Protein AF-A0A816M7Z8-F1 (afdb_monomer_lite)

Radius of gyration: 34.99 Å; chains: 1; bounding box: 93×62×95 Å

Secondary structure (DSSP, 8-state):
---S-HHHHHHHHHHHHHHHHHHHHHHHHHHHHHHHHHHHHHTT-TTS-SS-TTTGGG-HHHHHHHHHHHHHHHHS-HHHHHHHHHHHHHHHHHHHHHHHT-S---HHHHHHHHHHHHHHHHHHHHHHHHH-THHHHHHHHHHHHHHHHHHHHHHHHHHHHHHHH--SS----PPPPTTSTTSSSS----THHHHHHHHHHHHHSSS--------PPP-

Foldseek 3Di:
DDDPDVPVVVVVVVVVVVVVVVVVVVVVVVVVVVLVVVCVVCVVPLCDDSDPPVCCVVDPSVVVVVVVVVVCCVVVVPVVVVVVVVVVVVVVVVVVCCVVPPDDPPVVVVVVVVVVVVVVVVVVVVVVCVVPVVVVVVVVVVVVVVVVVVVVVVVVVCCVVVVVVPPDDDDDDDDDDPVVVVPPPPDDPDPVVVVVVVVVVVVVVVPPPDDDDDDDDDD

Sequence (219 aa):
MALKNLRSFFVFSYFNFFFDCFLGIISCGLRVTQATIAAIVFLPRLDYCIFGRTLEKLDSGFISYVSFIHMECLHTHPVLVYYCSLVNDKVDRRNEYSRSNKREIRHTEMYAYTRRQRAMFRWYLAYTLIRNTHLVQLRKYQVLNLQLSAAESFNEFLERTVFNRFQSSTLTRFPFTKSQATLQRGGIVDSNTIIRNQKAACTSSLLGNEEHDERKPSF

Structure (mmCIF, N/CA/C/O backbone):
data_AF-A0A816M7Z8-F1
#
_entry.id   AF-A0A816M7Z8-F1
#
loop_
_atom_site.group_PDB
_atom_site.id
_atom_site.type_symbol
_atom_site.label_atom_id
_atom_site.label_alt_id
_atom_site.label_comp_id
_atom_site.label_asym_id
_atom_site.label_entity_id
_atom_site.label_seq_id
_atom_site.pdbx_PDB_ins_code
_atom_site.Cartn_x
_atom_site.Cartn_y
_atom_site.Cartn_z
_atom_site.occupancy
_atom_site.B_iso_or_equiv
_atom_site.auth_seq_id
_atom_site.auth_comp_id
_atom_site.auth_asym_id
_atom_site.auth_atom_id
_atom_site.pdbx_PDB_model_num
ATOM 1 N N . MET A 1 1 ? -38.066 33.835 33.462 1.00 43.00 1 MET A N 1
ATOM 2 C CA . MET A 1 1 ? -38.798 33.957 34.743 1.00 43.00 1 MET A CA 1
ATOM 3 C C . MET A 1 1 ? -37.785 33.876 35.875 1.00 43.00 1 MET A C 1
ATOM 5 O O . MET A 1 1 ? -36.981 32.956 35.863 1.00 43.00 1 MET A O 1
ATOM 9 N N . ALA A 1 2 ? -37.757 34.852 36.785 1.00 61.19 2 ALA A N 1
ATOM 10 C CA . ALA A 1 2 ? -36.784 34.890 37.878 1.00 61.19 2 ALA A CA 1
ATOM 11 C C . ALA A 1 2 ? -37.146 33.870 38.973 1.00 61.19 2 ALA A C 1
ATOM 13 O O . ALA A 1 2 ? -38.298 33.802 39.408 1.00 61.19 2 ALA A O 1
ATOM 14 N N . LEU A 1 3 ? -36.168 33.066 39.397 1.00 67.81 3 LEU A N 1
ATOM 15 C CA . LEU A 1 3 ? -36.328 32.050 40.436 1.00 67.81 3 LEU A CA 1
ATOM 16 C C . LEU A 1 3 ? -36.590 32.718 41.794 1.00 67.81 3 LEU A C 1
ATOM 18 O O . LEU A 1 3 ? -35.739 33.436 42.310 1.00 67.81 3 LEU A O 1
ATOM 22 N N . LYS A 1 4 ? -37.765 32.477 42.384 1.00 78.38 4 LYS A N 1
ATOM 23 C CA . LYS A 1 4 ? -38.203 33.164 43.616 1.00 78.38 4 LYS A CA 1
ATOM 24 C C . LYS A 1 4 ? -37.628 32.555 44.904 1.00 78.38 4 LYS A C 1
ATOM 26 O O . LYS A 1 4 ? -37.704 33.190 45.944 1.00 78.38 4 LYS A O 1
ATOM 31 N N . ASN A 1 5 ? -37.033 31.358 44.833 1.00 80.25 5 ASN A N 1
ATOM 32 C CA . ASN A 1 5 ? -36.456 30.646 45.978 1.00 80.25 5 ASN A CA 1
ATOM 33 C C . ASN A 1 5 ? -35.085 30.039 45.626 1.00 80.25 5 ASN A C 1
ATOM 35 O O . ASN A 1 5 ? -35.006 28.927 45.104 1.00 80.25 5 ASN A O 1
ATOM 39 N N . LEU A 1 6 ? -33.995 30.749 45.954 1.00 83.38 6 LEU A N 1
ATOM 40 C CA . LEU A 1 6 ? -32.614 30.274 45.748 1.00 83.38 6 LEU A CA 1
ATOM 41 C C . LEU A 1 6 ? -32.320 28.974 46.513 1.00 83.38 6 LEU A C 1
ATOM 43 O O . LEU A 1 6 ? -31.619 28.099 46.015 1.00 83.38 6 LEU A O 1
ATOM 47 N N . ARG A 1 7 ? -32.878 28.820 47.720 1.00 85.44 7 ARG A N 1
ATOM 48 C CA . ARG A 1 7 ? -32.605 27.666 48.589 1.00 85.44 7 ARG A CA 1
ATOM 49 C C . ARG A 1 7 ? -33.059 26.342 47.967 1.00 85.44 7 ARG A C 1
ATOM 51 O O . ARG A 1 7 ? -32.309 25.373 47.988 1.00 85.44 7 ARG A O 1
ATOM 58 N N . SER A 1 8 ? -34.251 26.308 47.371 1.00 83.56 8 SER A N 1
ATOM 59 C CA . SER A 1 8 ? -34.765 25.118 46.678 1.00 83.56 8 SER A CA 1
ATOM 60 C C . SER A 1 8 ? -33.951 24.784 45.429 1.00 83.56 8 SER A C 1
ATOM 62 O O . SER A 1 8 ? -33.758 23.614 45.118 1.00 83.56 8 SER A O 1
ATOM 64 N N . PHE A 1 9 ? -33.422 25.800 44.746 1.00 87.81 9 PHE A N 1
ATOM 65 C CA . PHE A 1 9 ? -32.571 25.615 43.574 1.00 87.81 9 PHE A CA 1
ATOM 66 C C . PHE A 1 9 ? -31.209 25.013 43.908 1.00 87.81 9 PHE A C 1
ATOM 68 O O . PHE A 1 9 ? -30.754 24.129 43.186 1.00 87.81 9 PHE A O 1
ATOM 75 N N . PHE A 1 10 ? -30.583 25.423 45.014 1.00 89.12 10 PHE A N 1
ATOM 76 C CA . PHE A 1 10 ? -29.332 24.807 45.465 1.00 89.12 10 PHE A CA 1
ATOM 77 C C . PHE A 1 10 ? -29.524 23.336 45.840 1.00 89.12 10 PHE A C 1
ATOM 79 O O . PHE A 1 10 ? -28.718 22.501 45.440 1.00 89.12 10 PHE A O 1
ATOM 86 N N . VAL A 1 11 ? -30.618 23.001 46.536 1.00 89.06 11 VAL A N 1
ATOM 87 C CA . VAL A 1 11 ? -30.953 21.603 46.857 1.00 89.06 11 VAL A CA 1
ATOM 88 C C . VAL A 1 11 ? -31.199 20.797 45.578 1.00 89.06 11 VAL A C 1
ATOM 90 O O . VAL A 1 11 ? -30.630 19.722 45.421 1.00 89.06 11 VAL A O 1
ATOM 93 N N . PHE A 1 12 ? -31.978 21.329 44.631 1.00 90.31 12 PHE A N 1
ATOM 94 C CA . PHE A 1 12 ? -32.222 20.678 43.340 1.00 90.31 12 PHE A CA 1
ATOM 95 C C . PHE A 1 12 ? -30.932 20.472 42.533 1.00 90.31 12 PHE A C 1
ATOM 97 O O . PHE A 1 12 ? -30.696 19.382 42.027 1.00 90.31 12 PHE A O 1
ATOM 104 N N . SER A 1 13 ? -30.066 21.485 42.464 1.00 89.81 13 SER A N 1
ATOM 105 C CA . SER A 1 13 ? -28.783 21.406 41.752 1.00 89.81 13 SER A CA 1
ATOM 106 C C . SER A 1 13 ? -27.847 20.367 42.367 1.00 89.81 13 SER A C 1
ATOM 108 O O . SER A 1 13 ? -27.174 19.647 41.638 1.00 89.81 13 SER A O 1
ATOM 110 N N . TYR A 1 14 ? -27.835 20.247 43.699 1.00 91.94 14 TYR A N 1
ATOM 111 C CA . TYR A 1 14 ? -27.054 19.223 44.392 1.00 91.94 14 TYR A CA 1
ATOM 112 C C . TYR A 1 14 ? -27.545 17.804 44.068 1.00 91.94 14 TYR A C 1
ATOM 114 O O . TYR A 1 14 ? -26.735 16.924 43.780 1.00 91.94 14 TYR A O 1
ATOM 122 N N . PHE A 1 15 ? -28.865 17.583 44.043 1.00 92.25 15 PHE A N 1
ATOM 123 C CA . PHE A 1 15 ? -29.427 16.305 43.595 1.00 92.25 15 PHE A CA 1
ATOM 124 C C . PHE A 1 15 ? -29.105 16.024 42.126 1.00 92.25 15 PHE A C 1
ATOM 126 O O . PHE A 1 15 ? -28.708 14.909 41.798 1.00 92.25 15 PHE A O 1
ATOM 133 N N . ASN A 1 16 ? -29.235 17.025 41.254 1.00 90.19 16 ASN A N 1
ATOM 134 C CA . ASN A 1 16 ? -28.973 16.861 39.828 1.00 90.19 16 ASN A CA 1
ATOM 135 C C . ASN A 1 16 ? -27.503 16.508 39.560 1.00 90.19 16 ASN A C 1
ATOM 137 O O . ASN A 1 16 ? -27.238 15.587 38.804 1.00 90.19 16 ASN A O 1
ATOM 141 N N . PHE A 1 17 ? -26.562 17.130 40.280 1.00 93.00 17 PHE A N 1
ATOM 142 C CA . PHE A 1 17 ? -25.142 16.771 40.222 1.00 93.00 17 PHE A CA 1
ATOM 143 C C . PHE A 1 17 ? -24.899 15.291 40.552 1.00 93.00 17 PHE A C 1
ATOM 145 O O . PHE A 1 17 ? -24.139 14.613 39.863 1.00 93.00 17 PHE A O 1
ATOM 152 N N . PHE A 1 18 ? -25.571 14.765 41.581 1.00 93.44 18 PHE A N 1
ATOM 153 C CA . PHE A 1 18 ? -25.473 13.349 41.928 1.00 93.44 18 PHE A CA 1
ATOM 154 C C . PHE A 1 18 ? -26.006 12.467 40.792 1.00 93.44 18 PHE A C 1
ATOM 156 O O . PHE A 1 18 ? -25.313 11.543 40.372 1.00 93.44 18 PHE A O 1
ATOM 163 N N . PHE A 1 19 ? -27.184 12.779 40.237 1.00 94.12 19 PHE A N 1
ATOM 164 C CA . PHE A 1 19 ? -27.744 12.059 39.087 1.00 94.12 19 PHE A CA 1
ATOM 165 C C . PHE A 1 19 ? -26.849 12.127 37.846 1.00 94.12 19 PHE A C 1
ATOM 167 O O . PHE A 1 19 ? -26.650 11.102 37.195 1.00 94.12 19 PHE A O 1
ATOM 174 N N . ASP A 1 20 ? -26.255 13.281 37.557 1.00 94.38 20 ASP A N 1
ATOM 175 C CA . ASP A 1 20 ? -25.316 13.467 36.451 1.00 94.38 20 ASP A CA 1
ATOM 176 C C . ASP A 1 20 ? -24.078 12.572 36.614 1.00 94.38 20 ASP A C 1
ATOM 178 O O . ASP A 1 20 ? -23.604 11.987 35.637 1.00 94.38 20 ASP A O 1
ATOM 182 N N . CYS A 1 21 ? -23.589 12.369 37.845 1.00 95.69 21 CYS A N 1
ATOM 183 C CA . CYS A 1 21 ? -22.527 11.398 38.111 1.00 95.69 21 CYS A CA 1
ATOM 184 C C . CYS A 1 21 ? -22.957 9.954 37.794 1.00 95.69 21 CYS A C 1
ATOM 186 O O . CYS A 1 21 ? -22.200 9.232 37.141 1.00 95.69 21 CYS A O 1
ATOM 188 N N . PHE A 1 22 ? -24.162 9.520 38.192 1.00 95.94 22 PHE A N 1
ATOM 189 C CA . PHE A 1 22 ? -24.657 8.173 37.845 1.00 95.94 22 PHE A CA 1
ATOM 190 C C . PHE A 1 22 ? -24.857 8.002 36.343 1.00 95.94 22 PHE A C 1
ATOM 192 O O . PHE A 1 22 ? -24.431 6.995 35.778 1.00 95.94 22 PHE A O 1
ATOM 199 N N . LEU A 1 23 ? -25.469 8.988 35.685 1.00 95.31 23 LEU A N 1
ATOM 200 C CA . LEU A 1 23 ? -25.658 8.986 34.237 1.00 95.31 23 LEU A CA 1
ATOM 201 C C . LEU A 1 23 ? -24.313 8.960 33.505 1.00 95.31 23 LEU A C 1
ATOM 203 O O . LEU A 1 23 ? -24.177 8.246 32.512 1.00 95.31 23 LEU A O 1
ATOM 207 N N . GLY A 1 24 ? -23.301 9.660 34.022 1.00 96.19 24 GLY A N 1
ATOM 208 C CA . GLY A 1 24 ? -21.932 9.609 33.518 1.00 96.19 24 GLY A CA 1
ATOM 209 C C . GLY A 1 24 ? -21.329 8.204 33.580 1.00 96.19 24 GLY A C 1
ATOM 210 O O . GLY A 1 24 ? -20.771 7.735 32.588 1.00 96.19 24 GLY A O 1
ATOM 211 N N . ILE A 1 25 ? -21.490 7.496 34.704 1.00 96.50 25 ILE A N 1
ATOM 212 C CA . ILE A 1 25 ? -21.005 6.114 34.866 1.00 96.50 25 ILE A CA 1
ATOM 213 C C . ILE A 1 25 ? -21.733 5.164 33.908 1.00 96.50 25 ILE A C 1
ATOM 215 O O . ILE A 1 25 ? -21.085 4.379 33.214 1.00 96.50 25 ILE A O 1
ATOM 219 N N . ILE A 1 26 ? -23.063 5.262 33.821 1.00 96.50 26 ILE A N 1
ATOM 220 C CA . ILE A 1 26 ? -23.873 4.430 32.918 1.00 96.50 26 ILE A CA 1
ATOM 221 C C . ILE A 1 26 ? -23.484 4.688 31.455 1.00 96.50 26 ILE A C 1
ATOM 223 O O . ILE A 1 26 ? -23.258 3.745 30.700 1.00 96.50 26 ILE A O 1
ATOM 227 N N . SER A 1 27 ? -23.342 5.956 31.062 1.00 96.75 27 SER A N 1
ATOM 228 C CA . SER A 1 27 ? -22.927 6.361 29.714 1.00 96.75 27 SER A CA 1
ATOM 229 C C . SER A 1 27 ? -21.524 5.858 29.366 1.00 96.75 27 SER A C 1
ATOM 231 O O . SER A 1 27 ? -21.303 5.324 28.278 1.00 96.75 27 SER A O 1
ATOM 233 N N . CYS A 1 28 ? -20.580 5.944 30.309 1.00 96.50 28 CYS A N 1
ATOM 234 C CA . CYS A 1 28 ? -19.241 5.383 30.147 1.00 96.50 28 CYS A CA 1
ATOM 235 C C . CYS A 1 28 ? -19.293 3.863 29.927 1.00 96.50 28 CYS A C 1
ATOM 237 O O . CYS A 1 28 ? -18.665 3.356 28.997 1.00 96.50 28 CYS A O 1
ATOM 239 N N . GLY A 1 29 ? -20.101 3.149 30.718 1.00 96.75 29 GLY A N 1
ATOM 240 C CA . GLY A 1 29 ? -20.321 1.712 30.558 1.00 96.75 29 GLY A CA 1
ATOM 241 C C . GLY A 1 29 ? -20.860 1.357 29.173 1.00 96.75 29 GLY A C 1
ATOM 242 O O . GLY A 1 29 ? -20.247 0.560 28.465 1.00 96.75 29 GLY A O 1
ATOM 243 N N . LEU A 1 30 ? -21.944 2.012 28.742 1.00 96.12 30 LEU A N 1
ATOM 244 C CA . LEU A 1 30 ? -22.528 1.807 27.411 1.00 96.12 30 LEU A CA 1
ATOM 245 C C . LEU A 1 30 ? -21.518 2.083 26.291 1.00 96.12 30 LEU A C 1
ATOM 247 O O . LEU A 1 30 ? -21.425 1.300 25.346 1.00 96.12 30 LEU A O 1
ATOM 251 N N . ARG A 1 31 ? -20.721 3.150 26.417 1.00 95.38 31 ARG A N 1
ATOM 252 C CA . ARG A 1 31 ? -19.679 3.502 25.445 1.00 95.38 31 ARG A CA 1
ATOM 253 C C . ARG A 1 31 ? -18.616 2.411 25.323 1.00 95.38 31 ARG A C 1
ATOM 255 O O . ARG A 1 31 ? -18.224 2.073 24.207 1.00 95.38 31 ARG A O 1
ATOM 262 N N . VAL A 1 32 ? -18.157 1.853 26.445 1.00 96.31 32 VAL A N 1
ATOM 263 C CA . VAL A 1 32 ? -17.186 0.748 26.449 1.00 96.31 32 VAL A CA 1
ATOM 264 C C . VAL A 1 32 ? -17.801 -0.500 25.822 1.00 96.31 32 VAL A C 1
ATOM 266 O O . VAL A 1 32 ? -17.193 -1.089 24.934 1.00 96.31 32 VAL A O 1
ATOM 269 N N . THR A 1 33 ? 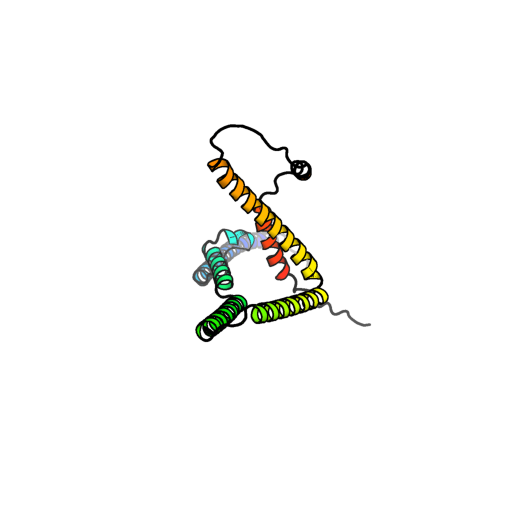-19.029 -0.864 26.202 1.00 96.56 33 THR A N 1
ATOM 270 C CA . THR A 1 33 ? -19.721 -2.032 25.639 1.00 96.56 33 THR A CA 1
ATOM 271 C C . THR A 1 33 ? -19.900 -1.917 24.124 1.00 96.56 33 THR A C 1
ATOM 273 O O . THR A 1 33 ? -19.598 -2.863 23.399 1.00 96.56 33 THR A O 1
ATOM 276 N N . GLN A 1 34 ? -20.324 -0.754 23.621 1.00 93.88 34 GLN A N 1
ATOM 277 C CA . GLN A 1 34 ? -20.454 -0.504 22.182 1.00 93.88 34 GLN A CA 1
ATOM 278 C C . GLN A 1 34 ? -19.107 -0.612 21.455 1.00 93.88 34 GLN A C 1
ATOM 280 O O . GLN A 1 34 ? -19.037 -1.236 20.396 1.00 93.88 34 GLN A O 1
ATOM 285 N N . ALA A 1 35 ? -18.033 -0.058 22.028 1.00 91.56 35 ALA A N 1
ATOM 286 C CA . ALA A 1 35 ? -16.693 -0.151 21.455 1.00 91.56 35 ALA A CA 1
ATOM 287 C C . ALA A 1 35 ? -16.182 -1.600 21.405 1.00 91.56 35 ALA A C 1
ATOM 289 O O . ALA A 1 35 ? -15.608 -2.006 20.399 1.00 91.56 35 ALA A O 1
ATOM 290 N N . THR A 1 36 ? -16.426 -2.402 22.445 1.00 92.19 36 THR A N 1
ATOM 291 C CA . THR A 1 36 ? -16.046 -3.821 22.470 1.00 92.19 36 THR A CA 1
ATOM 292 C C . THR A 1 36 ? -16.819 -4.638 21.437 1.00 92.19 36 THR A C 1
ATOM 294 O O . THR A 1 36 ? -16.213 -5.429 20.719 1.00 92.19 36 THR A O 1
ATOM 297 N N . ILE A 1 37 ? -18.135 -4.433 21.317 1.00 93.44 37 ILE A N 1
ATOM 298 C CA . ILE A 1 37 ? -18.949 -5.125 20.305 1.00 93.44 37 ILE A CA 1
ATOM 299 C C . ILE A 1 37 ? -18.460 -4.764 18.898 1.00 93.44 37 ILE A C 1
ATOM 301 O O . ILE A 1 37 ? -18.245 -5.658 18.081 1.00 93.44 37 ILE A O 1
ATOM 305 N N . ALA A 1 38 ? -18.225 -3.476 18.629 1.00 88.88 38 ALA A N 1
ATOM 306 C CA . ALA A 1 38 ? -17.667 -3.033 17.356 1.00 88.88 38 ALA A CA 1
ATOM 307 C C . ALA A 1 38 ? -16.296 -3.678 17.098 1.00 88.88 38 ALA A C 1
ATOM 309 O O . ALA A 1 38 ? -16.082 -4.243 16.029 1.00 88.88 38 ALA A O 1
ATOM 310 N N . ALA A 1 39 ? -15.401 -3.676 18.090 1.00 87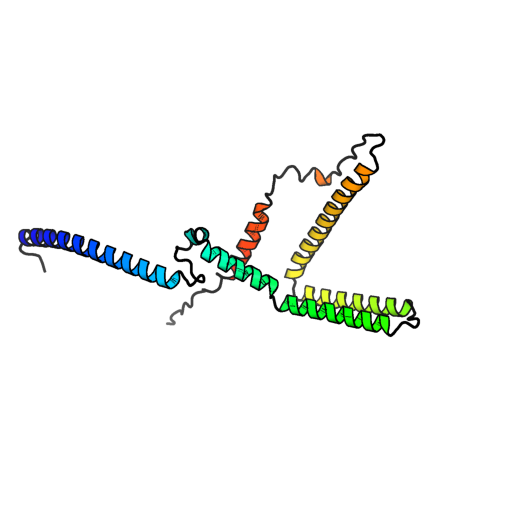.62 39 ALA A N 1
ATOM 311 C CA . ALA A 1 39 ? -14.089 -4.298 17.968 1.00 87.62 39 ALA A CA 1
ATOM 312 C C . ALA A 1 39 ? -14.194 -5.782 17.597 1.00 87.62 39 ALA A C 1
ATOM 314 O O . ALA A 1 39 ? -13.507 -6.195 16.678 1.00 87.62 39 ALA A O 1
ATOM 315 N N . ILE A 1 40 ? -15.082 -6.561 18.229 1.00 89.19 40 ILE A N 1
ATOM 316 C CA . ILE A 1 40 ? -15.278 -7.992 17.923 1.00 89.19 40 ILE A CA 1
ATOM 317 C C . ILE A 1 40 ? -15.803 -8.204 16.495 1.00 89.19 40 ILE A C 1
ATOM 319 O O . ILE A 1 40 ? -15.331 -9.101 15.800 1.00 89.19 40 ILE A O 1
ATOM 323 N N . VAL A 1 41 ? -16.756 -7.384 16.042 1.00 89.62 41 VAL A N 1
ATOM 324 C CA . VAL A 1 41 ? -17.336 -7.490 14.690 1.00 89.62 41 VAL A CA 1
ATOM 325 C C . VAL A 1 41 ? -16.322 -7.119 13.604 1.00 89.62 41 VAL A C 1
ATOM 327 O O . VAL A 1 41 ? -16.305 -7.747 12.545 1.00 89.62 41 VAL A O 1
ATOM 330 N N . PHE A 1 42 ? -15.466 -6.124 13.856 1.00 85.38 42 PHE A N 1
ATOM 331 C CA . PHE A 1 42 ? -14.454 -5.669 12.898 1.00 85.38 42 PHE A CA 1
ATOM 332 C C . PHE A 1 42 ? -13.129 -6.432 12.987 1.00 85.38 42 PHE A C 1
ATOM 334 O O . PHE A 1 42 ? -12.394 -6.443 12.010 1.00 85.38 42 PHE A O 1
ATOM 341 N N . LEU A 1 43 ? -12.846 -7.131 14.088 1.00 82.69 43 LEU A N 1
ATOM 342 C CA . LEU A 1 43 ? -11.633 -7.939 14.262 1.00 82.69 43 LEU A CA 1
ATOM 343 C C . LEU A 1 43 ? -11.346 -8.921 13.109 1.00 82.69 43 LEU A C 1
ATOM 345 O O . LEU A 1 43 ? -10.200 -8.978 12.667 1.00 82.69 43 LEU A O 1
ATOM 349 N N . PRO A 1 44 ? -12.330 -9.686 12.584 1.00 83.31 44 PRO A N 1
ATOM 350 C CA . PRO A 1 44 ? -12.086 -10.566 11.440 1.00 83.31 44 PRO A CA 1
ATOM 351 C C . PRO A 1 44 ? -11.895 -9.808 10.118 1.00 83.31 44 PRO A C 1
ATOM 353 O O . PRO A 1 44 ? -11.414 -10.390 9.146 1.00 83.31 44 PRO A O 1
ATOM 356 N N . ARG A 1 45 ? -12.275 -8.527 10.048 1.00 83.19 45 ARG A N 1
ATOM 357 C CA . ARG A 1 45 ? -12.208 -7.714 8.835 1.00 83.19 45 ARG A CA 1
ATOM 358 C C . ARG A 1 45 ? -10.992 -6.788 8.884 1.00 83.19 45 ARG A C 1
ATOM 360 O O . ARG A 1 45 ? -11.063 -5.666 9.369 1.00 83.19 45 ARG A O 1
ATOM 367 N N . LEU A 1 46 ? -9.893 -7.250 8.293 1.00 81.44 46 LEU A N 1
ATOM 368 C CA . LEU A 1 46 ? -8.601 -6.545 8.236 1.00 81.44 46 LEU A CA 1
ATOM 369 C C . LEU A 1 46 ? -8.602 -5.268 7.369 1.00 81.44 46 LEU A C 1
ATOM 371 O O . LEU A 1 46 ? -7.600 -4.556 7.335 1.00 81.44 46 LEU A O 1
ATOM 375 N N . ASP A 1 47 ? -9.714 -4.971 6.686 1.00 79.38 47 ASP A N 1
ATOM 376 C CA . ASP A 1 47 ? -9.871 -3.779 5.841 1.00 79.38 47 ASP A CA 1
ATOM 377 C C . ASP A 1 47 ? -9.830 -2.464 6.652 1.00 79.38 47 ASP A C 1
ATOM 379 O O . ASP A 1 47 ? -9.539 -1.406 6.093 1.00 79.38 47 ASP A O 1
ATOM 383 N N . TYR A 1 48 ? -10.121 -2.511 7.960 1.00 79.75 48 TYR A N 1
ATOM 384 C CA . TYR A 1 48 ? -10.216 -1.329 8.820 1.00 79.75 48 TYR A CA 1
ATOM 385 C C . TYR A 1 48 ? -9.309 -1.446 10.043 1.00 79.75 48 TYR A C 1
ATOM 387 O O . TYR A 1 48 ? -9.368 -2.429 10.778 1.00 79.75 48 TYR A O 1
ATOM 395 N N . CYS A 1 49 ? -8.524 -0.400 10.312 1.00 81.31 49 CYS A N 1
ATOM 396 C CA . CYS A 1 49 ? -7.816 -0.293 11.580 1.00 81.31 49 CYS A CA 1
ATOM 397 C C . CYS A 1 49 ? -8.789 0.154 12.679 1.00 81.31 49 CYS A C 1
ATOM 399 O O . CYS A 1 49 ? -9.465 1.175 12.551 1.00 81.31 49 CYS A O 1
ATOM 401 N N . ILE A 1 50 ? -8.851 -0.608 13.773 1.00 77.81 50 ILE A N 1
ATOM 402 C CA . ILE A 1 50 ? -9.672 -0.279 14.953 1.00 77.81 50 ILE A CA 1
ATOM 403 C C . ILE A 1 50 ? -9.110 0.958 15.676 1.00 77.81 50 ILE A C 1
ATOM 405 O O . ILE A 1 50 ? -9.837 1.690 16.351 1.00 77.81 50 ILE A O 1
ATOM 409 N N . PHE A 1 51 ? -7.809 1.209 15.526 1.00 78.19 51 PHE A N 1
ATOM 410 C CA . PHE A 1 51 ? -7.142 2.365 16.101 1.00 78.19 51 PHE A CA 1
ATOM 411 C C . PHE A 1 51 ? -7.231 3.581 15.170 1.00 78.19 51 PHE A C 1
ATOM 413 O O . PHE A 1 51 ? -7.271 3.461 13.949 1.00 78.19 51 PHE A O 1
ATOM 420 N N . GLY A 1 52 ? -7.242 4.785 15.751 1.00 80.62 52 GLY A N 1
ATOM 421 C CA . GLY A 1 52 ? -7.233 6.025 14.972 1.00 80.62 52 GLY A CA 1
ATOM 422 C C . GLY A 1 52 ? -5.979 6.169 14.096 1.00 80.62 52 GLY A C 1
ATOM 423 O O . GLY A 1 52 ? -4.962 5.520 14.336 1.00 80.62 52 GLY A O 1
ATOM 424 N N . ARG A 1 53 ? -6.024 7.095 13.128 1.00 80.62 53 ARG A N 1
ATOM 425 C CA . ARG A 1 53 ? -5.013 7.270 12.062 1.00 80.62 53 ARG A CA 1
ATOM 426 C C . ARG A 1 53 ? -3.554 7.323 12.533 1.00 80.62 53 ARG A C 1
ATOM 428 O O . ARG A 1 53 ? -2.646 6.850 11.859 1.00 80.62 53 ARG A O 1
ATOM 435 N N . THR A 1 54 ? -3.308 7.885 13.713 1.00 84.31 54 THR A N 1
ATOM 436 C CA . THR A 1 54 ? -1.961 8.005 14.294 1.00 84.31 54 THR A CA 1
ATOM 437 C C . THR A 1 54 ? -1.397 6.666 14.785 1.00 84.31 54 THR A C 1
ATOM 439 O O . THR A 1 54 ? -0.180 6.495 14.850 1.00 84.31 54 THR A O 1
ATOM 442 N N . LEU A 1 55 ? -2.267 5.714 15.125 1.00 83.06 55 LEU A N 1
ATOM 443 C CA . LEU A 1 55 ? -1.930 4.424 15.728 1.00 83.06 55 LEU A CA 1
ATOM 444 C C . LEU A 1 55 ? -2.107 3.242 14.764 1.00 83.06 55 LEU A C 1
ATOM 446 O O . LEU A 1 55 ? -1.873 2.108 15.165 1.00 83.06 55 LEU A O 1
ATOM 450 N N . GLU A 1 56 ? -2.413 3.492 13.487 1.00 86.25 56 GLU A N 1
ATOM 451 C CA . GLU A 1 56 ? -2.512 2.455 12.442 1.00 86.25 56 GLU A CA 1
ATOM 452 C C . GLU A 1 56 ? -1.267 1.560 12.369 1.00 86.25 56 GLU A C 1
ATOM 454 O O . GLU A 1 56 ? -1.346 0.381 12.044 1.00 86.25 56 GLU A O 1
ATOM 459 N N . LYS A 1 57 ? -0.096 2.106 12.713 1.00 83.88 57 LYS A N 1
ATOM 460 C CA . 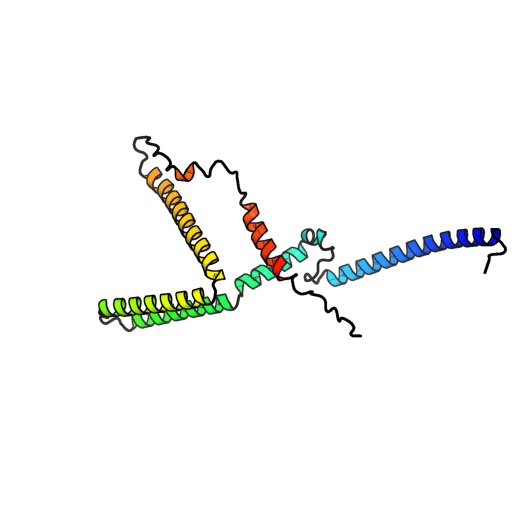LYS A 1 57 ? 1.175 1.370 12.704 1.00 83.88 57 LYS A CA 1
ATOM 461 C C . LYS A 1 57 ? 1.325 0.356 13.840 1.00 83.88 57 LYS A C 1
ATOM 463 O O . LYS A 1 57 ? 2.253 -0.444 13.798 1.00 83.88 57 LYS A O 1
ATOM 468 N N . LEU A 1 58 ? 0.495 0.436 14.875 1.00 84.69 58 LEU A N 1
ATOM 469 C CA . LEU A 1 58 ? 0.511 -0.528 15.976 1.00 84.69 58 LEU A CA 1
ATOM 470 C C . LEU A 1 58 ? -0.323 -1.769 15.651 1.00 84.69 58 LEU A C 1
ATOM 472 O O . LEU A 1 58 ? -0.146 -2.809 16.280 1.00 84.69 58 LEU A O 1
ATOM 476 N N . ASP A 1 59 ? -1.202 -1.672 14.656 1.00 88.44 59 ASP A N 1
ATOM 477 C CA . ASP A 1 59 ? -2.031 -2.776 14.206 1.00 88.44 59 ASP A CA 1
ATOM 478 C C . ASP A 1 59 ? -1.292 -3.624 13.165 1.00 88.44 59 ASP A C 1
ATOM 480 O O . ASP A 1 59 ? -1.242 -3.314 11.972 1.00 88.44 59 ASP A O 1
ATOM 484 N N . SER A 1 60 ? -0.707 -4.729 13.629 1.00 87.25 60 SER A N 1
ATOM 485 C CA . SER A 1 60 ? -0.019 -5.679 12.752 1.00 87.25 60 SER A CA 1
ATOM 486 C C . SER A 1 60 ? -0.954 -6.310 11.716 1.00 87.25 60 SER A C 1
ATOM 488 O O . SER A 1 60 ? -0.489 -6.664 10.631 1.00 87.25 60 SER A O 1
ATOM 490 N N . GLY A 1 61 ? -2.243 -6.470 12.034 1.00 87.19 61 GLY A N 1
ATOM 491 C CA . GLY A 1 61 ? -3.223 -7.048 11.119 1.00 87.19 61 GLY A CA 1
ATOM 492 C C . GLY A 1 61 ? -3.436 -6.126 9.925 1.00 87.19 61 GLY A C 1
ATOM 493 O O . GLY A 1 61 ? -3.188 -6.516 8.782 1.00 87.19 61 GLY A O 1
ATOM 494 N N . PHE A 1 62 ? -3.771 -4.868 10.200 1.00 88.88 62 PHE A N 1
ATOM 495 C CA . PHE A 1 62 ? -3.947 -3.847 9.170 1.00 88.88 62 PHE A CA 1
ATOM 496 C C . PHE A 1 62 ? -2.685 -3.645 8.310 1.00 88.88 62 PHE A C 1
ATOM 498 O O . PHE A 1 62 ? -2.765 -3.605 7.082 1.00 88.88 62 PHE A O 1
ATOM 505 N N . ILE A 1 63 ? -1.493 -3.598 8.922 1.00 89.75 63 ILE A N 1
ATOM 506 C CA . ILE A 1 63 ? -0.230 -3.471 8.172 1.00 89.75 63 ILE A CA 1
ATOM 507 C C . ILE A 1 63 ? -0.016 -4.659 7.228 1.00 89.75 63 ILE A C 1
ATOM 509 O O . ILE A 1 63 ? 0.415 -4.465 6.086 1.00 89.75 63 ILE A O 1
ATOM 513 N N . SER A 1 64 ? -0.295 -5.881 7.689 1.00 91.31 64 SER A N 1
ATOM 514 C CA . SER A 1 64 ? -0.136 -7.079 6.861 1.00 91.31 64 SER A CA 1
ATOM 515 C C . SER A 1 64 ? -1.071 -7.053 5.652 1.00 91.31 64 SER A C 1
ATOM 517 O O . SER A 1 64 ? -0.630 -7.328 4.538 1.00 91.31 64 SER A O 1
ATOM 519 N N . TYR A 1 65 ? -2.313 -6.606 5.844 1.00 91.69 65 TYR A N 1
ATOM 520 C CA . TYR A 1 65 ? -3.288 -6.438 4.774 1.00 91.69 65 TYR A CA 1
ATOM 521 C C . TYR A 1 65 ? -2.850 -5.386 3.749 1.00 91.69 65 TYR A C 1
ATOM 523 O O . TYR A 1 65 ? -2.808 -5.667 2.553 1.00 91.69 65 TYR A O 1
ATOM 531 N N . VAL A 1 66 ? -2.434 -4.196 4.194 1.00 91.31 66 VAL A N 1
ATOM 532 C CA . VAL A 1 66 ? -1.938 -3.142 3.291 1.00 91.31 66 VAL A CA 1
ATOM 533 C C . VAL A 1 66 ? -0.722 -3.626 2.496 1.00 91.31 66 VAL A C 1
ATOM 535 O O . VAL A 1 66 ? -0.614 -3.377 1.295 1.00 91.31 66 VAL A O 1
ATOM 538 N N . SER A 1 67 ? 0.183 -4.355 3.151 1.00 92.69 67 SER A N 1
ATOM 539 C CA . SER A 1 67 ? 1.360 -4.938 2.500 1.00 92.69 67 SER A CA 1
ATOM 540 C C . SER A 1 67 ? 0.967 -5.986 1.458 1.00 92.69 67 SER A C 1
ATOM 542 O O . SER A 1 67 ? 1.519 -5.982 0.359 1.00 92.69 67 SER A O 1
ATOM 544 N N . PHE A 1 68 ? -0.018 -6.830 1.772 1.00 93.38 68 PHE A N 1
ATOM 545 C CA . PHE A 1 68 ? -0.584 -7.804 0.844 1.00 93.38 68 PHE A CA 1
ATOM 546 C C . PHE A 1 68 ? -1.191 -7.123 -0.388 1.00 93.38 68 PHE A C 1
ATOM 548 O O . PHE A 1 68 ? -0.825 -7.474 -1.504 1.00 93.38 68 PHE A O 1
ATOM 555 N N . ILE A 1 69 ? -2.018 -6.087 -0.217 1.00 93.44 69 ILE A N 1
ATOM 556 C CA . ILE A 1 69 ? -2.607 -5.344 -1.344 1.00 93.44 69 ILE A CA 1
ATOM 557 C C . ILE A 1 69 ? -1.530 -4.696 -2.218 1.00 93.44 69 ILE A C 1
ATOM 559 O O . ILE A 1 69 ? -1.622 -4.742 -3.444 1.00 93.44 69 ILE A O 1
ATOM 563 N N . HIS A 1 70 ? -0.483 -4.120 -1.622 1.00 93.62 70 HIS A N 1
ATOM 564 C CA . HIS A 1 70 ? 0.634 -3.575 -2.395 1.00 93.62 70 HIS A CA 1
ATOM 565 C C . HIS A 1 70 ? 1.380 -4.661 -3.173 1.00 93.62 70 HIS A C 1
ATOM 567 O O . HIS A 1 70 ? 1.708 -4.452 -4.340 1.00 93.62 70 HIS A O 1
ATOM 573 N N . MET A 1 71 ? 1.633 -5.811 -2.551 1.00 93.94 71 MET A N 1
ATOM 574 C CA . MET A 1 71 ? 2.286 -6.943 -3.201 1.00 93.94 71 MET A CA 1
ATOM 575 C C . MET A 1 71 ? 1.439 -7.485 -4.360 1.00 93.94 71 MET A C 1
ATOM 577 O O . MET A 1 71 ? 1.959 -7.646 -5.462 1.00 93.94 71 MET A O 1
ATOM 581 N N . GLU A 1 72 ? 0.136 -7.672 -4.152 1.00 93.69 72 GLU A N 1
ATOM 582 C CA . GLU A 1 72 ? -0.812 -8.091 -5.187 1.00 93.69 72 GLU A CA 1
ATOM 583 C C . GLU A 1 72 ? -0.857 -7.093 -6.344 1.00 93.69 72 GLU A C 1
ATOM 585 O O . GLU A 1 72 ? -0.709 -7.492 -7.498 1.00 93.69 72 GLU A O 1
ATOM 590 N N . CYS A 1 73 ? -0.962 -5.790 -6.061 1.00 92.44 73 CYS A N 1
ATOM 591 C CA . CYS A 1 73 ? -0.942 -4.746 -7.089 1.00 92.44 73 CYS A CA 1
ATOM 592 C C . CYS A 1 73 ? 0.343 -4.771 -7.926 1.00 92.44 73 CYS A C 1
ATOM 594 O O . CYS A 1 73 ? 0.300 -4.518 -9.130 1.00 92.44 73 CYS A O 1
ATOM 596 N N . LEU A 1 74 ? 1.491 -5.054 -7.303 1.00 89.88 74 LEU A N 1
ATOM 597 C CA . LEU A 1 74 ? 2.775 -5.136 -7.998 1.00 89.88 74 LEU A CA 1
ATOM 598 C C . LEU A 1 74 ? 2.887 -6.406 -8.850 1.00 89.88 74 LEU A C 1
ATOM 600 O O . LEU A 1 74 ? 3.377 -6.340 -9.977 1.00 89.88 74 LEU A O 1
ATOM 604 N N . HIS A 1 75 ? 2.422 -7.548 -8.339 1.00 89.31 75 HIS A N 1
ATOM 605 C CA . HIS A 1 75 ? 2.505 -8.832 -9.036 1.00 89.31 75 HIS A CA 1
ATOM 606 C C . HIS A 1 75 ? 1.475 -8.985 -10.158 1.00 89.31 75 HIS A C 1
ATOM 608 O O . HIS A 1 75 ? 1.784 -9.560 -11.201 1.00 89.31 75 HIS A O 1
ATOM 614 N N . THR A 1 76 ? 0.266 -8.458 -9.972 1.00 91.06 76 THR A N 1
ATOM 615 C CA . THR A 1 76 ? -0.867 -8.649 -10.891 1.00 91.06 76 THR A CA 1
ATOM 616 C C . THR A 1 76 ? -1.175 -7.409 -11.726 1.00 91.06 76 THR A C 1
ATOM 618 O O . THR A 1 76 ? -2.256 -7.290 -12.303 1.00 91.06 76 THR A O 1
ATOM 621 N N . HIS A 1 77 ? -0.219 -6.481 -11.855 1.00 93.81 77 HIS A N 1
ATOM 622 C CA . HIS A 1 77 ? -0.437 -5.259 -12.622 1.00 93.81 77 HIS A CA 1
ATOM 623 C C . HIS A 1 77 ? -0.747 -5.587 -14.101 1.00 93.81 77 HIS A C 1
ATOM 625 O O . HIS A 1 77 ? 0.142 -6.056 -14.825 1.00 93.81 77 HIS A O 1
ATOM 631 N N . PRO A 1 78 ? -1.958 -5.292 -14.614 1.00 92.50 78 PRO A N 1
ATOM 632 C CA . PRO A 1 78 ? -2.414 -5.794 -15.914 1.00 92.50 78 PRO A CA 1
ATOM 633 C C . PRO A 1 78 ? -1.548 -5.293 -17.075 1.00 92.50 78 PRO A C 1
ATOM 635 O O . PRO A 1 78 ? -1.275 -6.030 -18.021 1.00 92.50 78 PRO A O 1
ATOM 638 N N . VAL A 1 79 ? -1.033 -4.062 -16.976 1.00 93.94 79 VAL A N 1
ATOM 639 C CA . VAL A 1 79 ? -0.108 -3.495 -17.974 1.00 93.94 79 VAL A CA 1
ATOM 640 C C . VAL A 1 79 ? 1.212 -4.266 -18.022 1.00 93.94 79 VAL A C 1
ATOM 642 O O . VAL A 1 79 ? 1.761 -4.458 -19.104 1.00 93.94 79 VAL A O 1
ATOM 645 N N . LEU A 1 80 ? 1.723 -4.722 -16.873 1.00 90.94 80 LEU A N 1
ATOM 646 C CA . LEU A 1 80 ? 2.994 -5.440 -16.800 1.00 90.94 80 LEU A CA 1
ATOM 647 C C . LEU A 1 80 ? 2.834 -6.866 -17.327 1.00 90.94 80 LEU A C 1
ATOM 649 O O . LEU A 1 80 ? 3.646 -7.310 -18.136 1.00 90.94 80 LEU A O 1
ATOM 653 N N . VAL A 1 81 ? 1.747 -7.541 -16.946 1.00 92.12 81 VAL A N 1
ATOM 654 C CA . VAL A 1 81 ? 1.392 -8.868 -17.470 1.00 92.12 81 VAL A CA 1
ATOM 655 C C . VAL A 1 81 ? 1.238 -8.817 -18.991 1.00 92.12 81 VAL A C 1
ATOM 657 O O . VAL A 1 81 ? 1.855 -9.612 -19.704 1.00 92.12 81 VAL A O 1
ATOM 660 N N . TYR A 1 82 ? 0.493 -7.835 -19.508 1.00 94.50 82 TYR A N 1
ATOM 661 C CA . TYR A 1 82 ? 0.316 -7.671 -20.948 1.00 94.50 82 TYR A CA 1
ATOM 662 C C . TYR A 1 82 ? 1.634 -7.334 -21.653 1.00 94.50 82 TYR A C 1
ATOM 664 O O . TYR A 1 82 ? 1.951 -7.933 -22.679 1.00 94.50 82 TYR A O 1
ATOM 672 N N . TYR A 1 83 ? 2.447 -6.439 -21.091 1.00 93.94 83 TYR A N 1
ATOM 673 C CA . TYR A 1 83 ? 3.765 -6.123 -21.636 1.00 93.94 83 TYR A CA 1
ATOM 674 C C . TYR A 1 83 ? 4.669 -7.361 -21.720 1.00 93.94 83 TYR A C 1
ATOM 676 O O . TYR A 1 83 ? 5.251 -7.611 -22.774 1.00 93.94 83 TYR A O 1
ATOM 684 N N . CYS A 1 84 ? 4.748 -8.172 -20.661 1.00 92.44 84 CYS A N 1
ATOM 685 C CA . CYS A 1 84 ? 5.507 -9.424 -20.671 1.00 92.44 84 CYS A CA 1
ATOM 686 C C . CYS A 1 84 ? 4.980 -10.397 -21.731 1.00 92.44 84 CYS A C 1
ATOM 688 O O . CYS A 1 84 ? 5.774 -10.969 -22.475 1.00 92.44 84 CYS A O 1
ATOM 690 N N . SER A 1 85 ? 3.656 -10.535 -21.864 1.00 93.62 85 SER A N 1
ATOM 691 C CA . SER A 1 85 ? 3.058 -11.371 -22.912 1.00 93.62 85 SER A CA 1
ATOM 692 C C . SER A 1 85 ? 3.412 -10.877 -24.320 1.00 93.62 85 SER A C 1
ATOM 694 O O . SER A 1 85 ? 3.788 -11.675 -25.175 1.00 93.62 85 SER A O 1
ATOM 696 N N . LEU A 1 86 ? 3.398 -9.557 -24.541 1.00 94.69 86 LEU A N 1
ATOM 697 C CA . LEU A 1 86 ? 3.768 -8.937 -25.810 1.00 94.69 86 LEU A CA 1
ATOM 698 C C . LEU A 1 86 ? 5.249 -9.167 -26.126 1.00 94.69 86 LEU A C 1
ATOM 700 O O . LEU A 1 86 ? 5.592 -9.462 -27.266 1.00 94.69 86 LEU A O 1
ATOM 704 N N . VAL A 1 87 ? 6.136 -9.030 -25.138 1.00 93.81 87 VAL A N 1
ATOM 705 C CA . VAL A 1 87 ? 7.572 -9.281 -25.317 1.00 93.81 87 VAL A CA 1
ATOM 706 C C . VAL A 1 87 ? 7.830 -10.754 -25.629 1.00 93.81 87 VAL A C 1
ATOM 708 O O . VAL A 1 87 ? 8.560 -11.032 -26.580 1.00 93.81 87 VAL A O 1
ATOM 711 N N . ASN A 1 88 ? 7.207 -11.679 -24.894 1.00 93.81 88 ASN A N 1
ATOM 712 C CA . ASN A 1 88 ? 7.338 -13.117 -25.138 1.00 93.81 88 ASN A CA 1
ATOM 713 C C . ASN A 1 88 ? 6.860 -13.485 -26.543 1.00 93.81 88 ASN A C 1
ATOM 715 O O . ASN A 1 88 ? 7.616 -14.086 -27.295 1.00 93.81 88 ASN A O 1
ATOM 719 N N . ASP A 1 89 ? 5.690 -13.007 -26.962 1.00 94.31 89 ASP A N 1
ATOM 720 C CA . ASP A 1 89 ? 5.180 -13.239 -28.313 1.00 94.31 89 ASP A CA 1
ATOM 721 C C . ASP A 1 89 ? 6.114 -12.668 -29.405 1.00 94.31 89 ASP A C 1
ATOM 723 O O . ASP A 1 89 ? 6.335 -13.291 -30.445 1.00 94.31 89 ASP A O 1
ATOM 727 N N . LYS A 1 90 ? 6.742 -11.503 -29.184 1.00 88.38 90 LYS A N 1
ATOM 728 C CA . LYS A 1 90 ? 7.757 -10.975 -30.118 1.00 88.38 90 LYS A CA 1
ATOM 729 C C . LYS A 1 90 ? 9.012 -11.849 -30.172 1.00 88.38 90 LYS A C 1
ATOM 731 O O . LYS A 1 90 ? 9.598 -11.985 -31.249 1.00 88.38 90 LYS A O 1
ATOM 736 N N . VAL A 1 91 ? 9.447 -12.397 -29.038 1.00 89.81 91 VAL A N 1
ATOM 737 C CA . VAL A 1 91 ? 10.602 -13.302 -28.951 1.00 89.81 91 VAL A CA 1
ATOM 738 C C . VAL A 1 91 ? 10.286 -14.639 -29.614 1.00 89.81 91 VAL A C 1
ATOM 740 O O . VAL A 1 91 ? 11.087 -15.104 -30.421 1.00 89.81 91 VAL A O 1
ATOM 743 N N . ASP A 1 92 ? 9.109 -15.205 -29.367 1.00 89.94 92 ASP A N 1
ATOM 744 C CA . ASP A 1 92 ? 8.667 -16.471 -29.949 1.00 89.94 92 ASP A CA 1
ATOM 745 C C . ASP A 1 92 ? 8.536 -16.367 -31.465 1.00 89.94 92 ASP A C 1
ATOM 747 O O . ASP A 1 92 ? 9.138 -17.164 -32.184 1.00 89.94 92 ASP A O 1
ATOM 751 N N . ARG A 1 93 ? 7.896 -15.303 -31.973 1.00 85.75 93 ARG A N 1
ATOM 752 C CA . ARG A 1 93 ? 7.833 -15.029 -33.419 1.00 85.75 93 ARG A CA 1
ATOM 753 C C . ARG A 1 93 ? 9.216 -14.854 -34.043 1.00 85.75 93 ARG A C 1
ATOM 755 O O . ARG A 1 93 ? 9.461 -15.309 -35.160 1.00 85.75 93 ARG A O 1
ATOM 762 N N . ARG A 1 94 ? 10.152 -14.217 -33.331 1.00 82.69 94 ARG A N 1
ATOM 763 C CA . ARG A 1 94 ? 11.546 -14.099 -33.785 1.00 82.69 94 ARG A CA 1
ATOM 764 C C . ARG A 1 94 ? 12.241 -15.462 -33.820 1.00 82.69 94 ARG A C 1
ATOM 766 O O . ARG A 1 94 ? 12.943 -15.745 -34.788 1.00 82.69 94 ARG A O 1
ATOM 773 N N . ASN A 1 95 ? 12.049 -16.290 -32.797 1.00 83.62 95 ASN A N 1
ATOM 774 C CA . ASN A 1 95 ? 12.639 -17.623 -32.694 1.00 83.62 95 ASN A CA 1
ATOM 775 C C . ASN A 1 95 ? 12.086 -18.570 -33.766 1.00 83.62 95 ASN A C 1
ATOM 777 O O . ASN A 1 95 ? 12.853 -19.305 -34.385 1.00 83.62 95 ASN A O 1
ATOM 781 N N . GLU A 1 96 ? 10.782 -18.523 -34.030 1.00 82.75 96 GLU A N 1
ATOM 782 C CA . GLU A 1 96 ? 10.118 -19.283 -35.091 1.00 82.75 96 GLU A CA 1
ATOM 783 C C . GLU A 1 96 ? 10.616 -18.864 -36.480 1.00 82.75 96 GLU A C 1
ATOM 785 O O . GLU A 1 96 ? 10.991 -19.713 -37.293 1.00 82.75 96 GLU A O 1
ATOM 790 N N . TYR A 1 97 ? 10.743 -17.556 -36.726 1.00 75.25 97 TYR A N 1
ATOM 791 C CA . TYR A 1 97 ? 11.347 -17.035 -37.952 1.00 75.25 97 TYR A CA 1
ATOM 792 C C . TYR A 1 97 ? 12.807 -17.489 -38.113 1.00 75.25 97 TYR A C 1
ATOM 794 O O . TYR A 1 97 ? 13.207 -17.936 -39.184 1.00 75.25 97 TYR A O 1
ATOM 802 N N . SER A 1 98 ? 13.612 -17.447 -37.045 1.00 73.38 98 SER A N 1
ATOM 803 C CA . SER A 1 98 ? 14.997 -17.943 -37.070 1.00 73.38 98 SER A CA 1
ATOM 804 C C . SER A 1 98 ? 15.098 -19.460 -37.282 1.00 73.38 98 SER A C 1
ATOM 806 O O . SER A 1 98 ? 16.066 -19.920 -37.885 1.00 73.38 98 SER A O 1
ATOM 808 N N . ARG A 1 99 ? 14.116 -20.245 -36.818 1.00 73.31 99 ARG A N 1
ATOM 809 C CA . ARG A 1 99 ? 14.063 -21.703 -37.020 1.00 73.31 99 ARG A CA 1
ATOM 810 C C . ARG A 1 99 ? 13.625 -22.086 -38.433 1.00 73.31 99 ARG A C 1
ATOM 812 O O . ARG A 1 99 ? 14.223 -22.994 -39.007 1.00 73.31 99 ARG A O 1
ATOM 819 N N . SER A 1 100 ? 12.625 -21.406 -38.999 1.00 71.12 100 SER A N 1
ATOM 820 C CA . SER A 1 100 ? 12.165 -21.671 -40.372 1.00 71.12 100 SER A CA 1
ATOM 821 C C . SER A 1 100 ? 13.162 -21.165 -41.416 1.00 71.12 100 SER A C 1
ATOM 823 O O . SER A 1 100 ? 13.423 -21.841 -42.412 1.00 71.12 100 SER A O 1
ATOM 825 N N . ASN A 1 101 ? 13.810 -20.027 -41.157 1.00 63.28 101 ASN A N 1
ATOM 826 C CA . ASN A 1 101 ? 14.698 -19.378 -42.109 1.00 63.28 101 ASN A CA 1
ATOM 827 C C . ASN A 1 101 ? 16.177 -19.768 -41.927 1.00 63.28 101 ASN A C 1
ATOM 829 O O . ASN A 1 101 ? 17.079 -18.931 -41.986 1.00 63.28 101 ASN A O 1
ATOM 833 N N . LYS A 1 102 ? 16.442 -21.073 -41.780 1.00 55.62 102 LYS A N 1
ATOM 834 C CA . LYS A 1 102 ? 17.798 -21.659 -41.775 1.00 55.62 102 LYS A CA 1
ATOM 835 C C . LYS A 1 102 ? 18.521 -21.551 -43.134 1.00 55.62 102 LYS A C 1
ATOM 837 O O . LYS A 1 102 ? 19.637 -22.040 -43.276 1.00 55.62 102 LYS A O 1
ATOM 842 N N . ARG A 1 103 ? 17.895 -20.921 -44.136 1.00 56.47 103 ARG A N 1
ATOM 843 C CA . ARG A 1 103 ? 18.471 -20.627 -45.453 1.00 56.47 103 ARG A CA 1
ATOM 844 C C . ARG A 1 103 ? 18.840 -19.145 -45.524 1.00 56.47 103 ARG A C 1
ATOM 846 O O . ARG A 1 103 ? 17.972 -18.297 -45.678 1.00 56.47 103 ARG A O 1
ATOM 853 N N . GLU A 1 104 ? 20.126 -18.875 -45.328 1.00 59.81 104 GLU A N 1
ATOM 854 C CA . GLU A 1 104 ? 20.884 -17.726 -45.842 1.00 59.81 104 GLU A CA 1
ATOM 855 C C . GLU A 1 104 ? 20.108 -16.400 -46.027 1.00 59.81 104 GLU A C 1
ATOM 857 O O . GLU A 1 104 ? 19.990 -15.873 -47.132 1.00 59.81 104 GLU A O 1
ATOM 862 N N . ILE A 1 105 ? 19.602 -15.805 -44.937 1.00 59.22 105 ILE A N 1
ATOM 863 C CA . ILE A 1 105 ? 19.242 -14.378 -44.972 1.00 59.22 105 ILE A CA 1
ATOM 864 C C . ILE A 1 105 ? 20.548 -13.607 -45.088 1.00 59.22 105 ILE A C 1
ATOM 866 O O . ILE A 1 105 ? 21.354 -13.600 -44.153 1.00 59.22 105 ILE A O 1
ATOM 870 N N . ARG A 1 106 ? 20.764 -12.947 -46.228 1.00 59.97 106 ARG A N 1
ATOM 871 C CA . ARG A 1 106 ? 21.902 -12.048 -46.429 1.00 59.97 106 ARG A CA 1
ATOM 872 C C . ARG A 1 106 ? 21.919 -11.032 -45.287 1.00 59.97 106 ARG A C 1
ATOM 874 O O . ARG A 1 106 ? 21.003 -10.222 -45.160 1.00 59.97 106 ARG A O 1
ATOM 881 N N . HIS A 1 107 ? 22.969 -11.069 -44.464 1.00 63.06 107 HIS A N 1
ATOM 882 C CA . HIS A 1 107 ? 23.177 -10.207 -43.290 1.00 63.06 107 HIS A CA 1
ATOM 883 C C . HIS A 1 107 ? 22.805 -8.731 -43.562 1.00 63.06 107 HIS A C 1
ATOM 885 O O . HIS A 1 107 ? 22.242 -8.052 -42.705 1.00 63.06 107 HIS A O 1
ATOM 891 N N . THR A 1 108 ? 23.049 -8.253 -44.785 1.00 65.25 108 THR A N 1
ATOM 892 C CA . THR A 1 108 ? 22.714 -6.913 -45.288 1.00 65.25 108 THR A CA 1
ATOM 893 C C . THR A 1 108 ? 21.230 -6.536 -45.159 1.00 65.25 108 THR A C 1
ATOM 895 O O . THR A 1 108 ? 20.924 -5.418 -44.741 1.00 65.25 108 THR A O 1
ATOM 898 N N . GLU A 1 109 ? 20.294 -7.442 -45.452 1.00 69.62 109 GLU A N 1
ATOM 899 C CA . GLU A 1 109 ? 18.848 -7.165 -45.386 1.00 69.62 109 GLU A CA 1
ATOM 900 C C . GLU A 1 109 ? 18.360 -7.059 -43.934 1.00 69.62 109 GLU A C 1
ATOM 902 O O . GLU A 1 109 ? 17.576 -6.173 -43.585 1.00 69.62 109 GLU A O 1
ATOM 907 N N . MET A 1 110 ? 18.924 -7.887 -43.050 1.00 68.56 110 MET A N 1
ATOM 908 C CA . MET A 1 110 ? 18.688 -7.837 -41.605 1.00 68.56 110 MET A CA 1
ATOM 909 C C . MET A 1 110 ? 19.194 -6.515 -40.993 1.00 68.56 110 MET A C 1
ATOM 911 O O . MET A 1 110 ? 18.511 -5.890 -40.171 1.00 68.56 110 MET A O 1
ATOM 915 N N . TYR A 1 111 ? 20.370 -6.031 -41.414 1.00 72.75 111 TYR A N 1
ATOM 916 C CA . TYR A 1 111 ? 20.892 -4.727 -40.981 1.00 72.75 111 TYR A CA 1
ATOM 917 C C . TYR A 1 111 ? 20.027 -3.557 -41.473 1.00 72.75 111 TYR A C 1
ATOM 919 O O . TYR A 1 111 ? 19.753 -2.628 -40.709 1.00 72.75 111 TYR A O 1
ATOM 927 N N . ALA A 1 112 ? 19.546 -3.601 -42.718 1.00 76.75 112 ALA A N 1
ATOM 928 C CA . ALA A 1 112 ? 18.659 -2.571 -43.257 1.00 76.75 112 ALA A CA 1
ATOM 929 C C . ALA A 1 112 ? 17.309 -2.530 -42.515 1.00 76.75 112 ALA A C 1
ATOM 931 O O . ALA A 1 112 ? 16.846 -1.455 -42.117 1.00 76.75 112 ALA A O 1
ATOM 932 N N . TYR A 1 113 ? 16.717 -3.698 -42.242 1.00 75.19 113 TYR A N 1
ATOM 933 C CA . TYR A 1 113 ? 15.472 -3.825 -41.483 1.00 75.19 113 TYR A CA 1
ATOM 934 C C . TYR A 1 113 ? 15.607 -3.285 -40.051 1.00 75.19 113 TYR A C 1
ATOM 936 O O . TYR A 1 113 ? 14.802 -2.463 -39.605 1.00 75.19 113 TYR A O 1
ATOM 944 N N . THR A 1 114 ? 16.669 -3.668 -39.336 1.00 79.94 114 THR A N 1
ATOM 945 C CA . THR A 1 114 ? 16.916 -3.185 -37.965 1.00 79.94 114 THR A CA 1
ATOM 946 C C . THR A 1 114 ? 17.197 -1.681 -37.913 1.00 79.94 114 THR A C 1
ATOM 948 O O . THR A 1 114 ? 16.733 -1.004 -36.991 1.00 79.94 114 THR A O 1
ATOM 951 N N . ARG A 1 115 ? 17.889 -1.117 -38.914 1.00 84.62 115 ARG A N 1
ATOM 952 C CA . ARG A 1 115 ? 18.101 0.335 -39.034 1.00 84.62 115 ARG A CA 1
ATOM 953 C C . ARG A 1 115 ? 16.784 1.085 -39.235 1.00 84.62 115 ARG A C 1
ATOM 955 O O . ARG A 1 115 ? 16.566 2.095 -38.563 1.00 84.62 115 ARG A O 1
ATOM 962 N N . ARG A 1 116 ? 15.897 0.583 -40.103 1.00 88.25 116 ARG A N 1
ATOM 963 C CA . ARG A 1 116 ? 14.559 1.158 -40.325 1.00 88.25 116 ARG A CA 1
ATOM 964 C C . ARG A 1 116 ? 13.729 1.151 -39.044 1.00 88.25 116 ARG A C 1
ATOM 966 O O . ARG A 1 116 ? 13.199 2.192 -38.668 1.00 88.25 116 ARG A O 1
ATOM 973 N N . GLN A 1 117 ? 13.679 0.020 -38.341 1.00 84.62 117 GLN A N 1
ATOM 974 C CA . GLN A 1 117 ? 12.968 -0.097 -37.063 1.00 84.62 117 GLN A CA 1
ATOM 975 C C . GLN A 1 117 ? 13.495 0.916 -36.036 1.00 84.62 117 GLN A C 1
ATOM 977 O O . GLN A 1 117 ? 12.722 1.671 -35.453 1.00 84.62 117 GLN A O 1
ATOM 982 N N . ARG A 1 118 ? 14.823 1.030 -35.877 1.00 89.25 118 ARG A N 1
ATOM 983 C CA . ARG A 1 118 ? 15.444 2.028 -34.983 1.00 89.25 118 ARG A CA 1
ATOM 984 C C . ARG A 1 118 ? 15.074 3.464 -35.353 1.00 89.25 118 ARG A C 1
ATOM 986 O O . ARG A 1 118 ? 14.834 4.270 -34.457 1.00 89.25 118 ARG A O 1
ATOM 993 N N . ALA A 1 119 ? 15.036 3.794 -36.644 1.00 92.62 119 ALA A N 1
ATOM 994 C CA . ALA A 1 119 ? 14.624 5.117 -37.103 1.00 92.62 119 ALA A CA 1
ATOM 995 C C . ALA A 1 119 ? 13.153 5.397 -36.756 1.00 92.62 119 ALA A C 1
ATOM 997 O O . ALA A 1 119 ? 12.855 6.461 -36.221 1.00 92.62 119 ALA A O 1
ATOM 998 N N . MET A 1 120 ? 12.254 4.430 -36.967 1.00 92.62 120 MET A N 1
ATOM 999 C CA . MET A 1 120 ? 10.842 4.562 -36.594 1.00 92.62 120 MET A CA 1
ATOM 1000 C C . MET A 1 120 ? 10.665 4.729 -35.082 1.00 92.62 120 MET A C 1
ATOM 1002 O O . MET A 1 120 ? 9.990 5.659 -34.655 1.00 92.62 120 MET A O 1
ATOM 1006 N N . PHE A 1 121 ? 11.332 3.916 -34.256 1.00 92.62 121 PHE A N 1
ATOM 1007 C CA . PHE A 1 121 ? 11.286 4.072 -32.797 1.00 92.62 121 PHE A CA 1
ATOM 1008 C C . PHE A 1 121 ? 11.800 5.437 -32.333 1.00 92.62 121 PHE A C 1
ATOM 1010 O O . PHE A 1 121 ? 11.222 6.026 -31.423 1.00 92.62 121 PHE A O 1
ATOM 1017 N N . ARG A 1 122 ? 12.851 5.974 -32.966 1.00 93.25 122 ARG A N 1
ATOM 1018 C CA . ARG A 1 122 ? 13.344 7.332 -32.681 1.00 93.25 122 ARG A CA 1
ATOM 1019 C C . ARG A 1 122 ? 12.305 8.400 -33.013 1.00 93.25 122 ARG A C 1
ATOM 1021 O O . ARG A 1 122 ? 12.141 9.325 -32.225 1.00 93.25 122 ARG A O 1
ATOM 1028 N N . TRP A 1 123 ? 11.594 8.254 -34.128 1.00 95.69 123 TRP A N 1
ATOM 1029 C CA . TRP A 1 123 ? 10.506 9.158 -34.503 1.00 95.69 123 TRP A CA 1
ATOM 1030 C C . TRP A 1 123 ? 9.315 9.066 -33.552 1.00 95.69 123 TRP A C 1
ATOM 1032 O O . TRP A 1 123 ? 8.851 10.100 -33.081 1.00 95.69 123 TRP A O 1
ATOM 1042 N N . TYR A 1 124 ? 8.871 7.858 -33.195 1.00 96.00 124 TYR A N 1
ATOM 1043 C CA . TYR A 1 124 ? 7.811 7.676 -32.199 1.00 96.00 124 TYR A CA 1
ATOM 1044 C C . TYR A 1 124 ? 8.202 8.263 -30.844 1.00 96.00 124 TYR A C 1
ATOM 1046 O O . TYR A 1 124 ? 7.407 8.958 -30.220 1.00 96.00 124 TYR A O 1
ATOM 1054 N N . LEU A 1 125 ? 9.446 8.055 -30.411 1.00 93.50 125 LEU A N 1
ATOM 1055 C CA . LEU A 1 125 ? 9.957 8.641 -29.179 1.00 93.50 125 LEU A CA 1
ATOM 1056 C C . LEU A 1 125 ? 9.964 10.173 -29.238 1.00 93.50 125 LEU A C 1
ATOM 1058 O O . LEU A 1 125 ? 9.517 10.813 -28.292 1.00 93.50 125 LEU A O 1
ATOM 1062 N N . ALA A 1 126 ? 10.448 10.762 -30.335 1.00 93.81 126 ALA A N 1
ATOM 1063 C CA . ALA A 1 126 ? 10.433 12.211 -30.525 1.00 93.81 126 ALA A CA 1
ATOM 1064 C C . ALA A 1 126 ? 8.999 12.758 -30.494 1.00 93.81 126 ALA A C 1
ATOM 1066 O O . ALA A 1 126 ? 8.728 13.711 -29.771 1.00 93.81 126 ALA A O 1
ATOM 1067 N N . TYR A 1 127 ? 8.071 12.106 -31.195 1.00 95.81 127 TYR A N 1
ATOM 1068 C CA . TYR A 1 127 ? 6.654 12.458 -31.200 1.00 95.81 127 TYR A CA 1
ATOM 1069 C C . TYR A 1 127 ? 6.041 12.431 -29.790 1.00 95.81 127 TYR A C 1
ATOM 1071 O O . TYR A 1 127 ? 5.412 13.405 -29.369 1.00 95.81 127 TYR A O 1
ATOM 1079 N N . THR A 1 128 ? 6.278 11.362 -29.023 1.00 95.50 128 THR A N 1
ATOM 1080 C CA . THR A 1 128 ? 5.797 11.242 -27.639 1.00 95.50 128 THR A CA 1
ATOM 1081 C C . THR A 1 128 ? 6.389 12.323 -26.735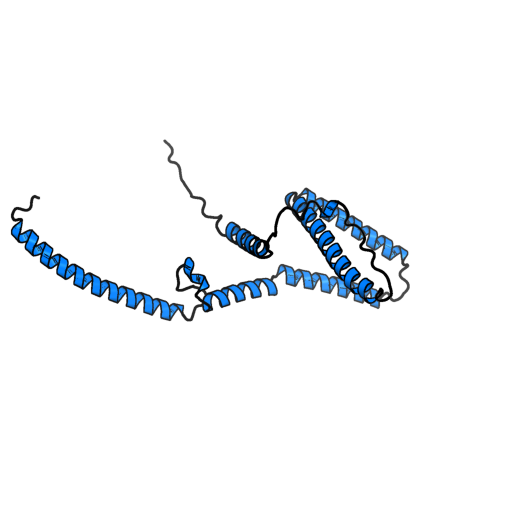 1.00 95.50 128 THR A C 1
ATOM 1083 O O . THR A 1 128 ? 5.660 12.888 -25.924 1.00 95.50 128 THR A O 1
ATOM 1086 N N . LEU A 1 129 ? 7.680 12.641 -26.877 1.00 93.69 129 LEU A N 1
ATOM 1087 C CA . LEU A 1 129 ? 8.358 13.663 -26.069 1.00 93.69 129 LEU A CA 1
ATOM 1088 C C . LEU A 1 129 ? 7.911 15.089 -26.408 1.00 93.69 129 LEU A C 1
ATOM 1090 O O . LEU A 1 129 ? 7.822 15.919 -25.509 1.00 93.69 129 LEU A O 1
ATOM 1094 N N . ILE A 1 130 ? 7.609 15.372 -27.678 1.00 94.19 130 ILE A N 1
ATOM 1095 C CA . ILE A 1 130 ? 7.076 16.673 -28.106 1.00 94.19 130 ILE A CA 1
ATOM 1096 C C . ILE A 1 130 ? 5.674 16.886 -27.527 1.00 94.19 130 ILE A C 1
ATOM 1098 O O . ILE A 1 130 ? 5.378 17.971 -27.036 1.00 94.19 130 ILE A O 1
ATOM 1102 N N . ARG A 1 131 ? 4.823 15.849 -27.533 1.00 93.12 131 ARG A N 1
ATOM 1103 C CA . ARG A 1 131 ? 3.479 15.926 -26.933 1.00 93.12 131 ARG A CA 1
ATOM 1104 C C . ARG A 1 131 ? 3.482 15.914 -25.403 1.00 93.12 131 ARG A C 1
ATOM 1106 O O . ARG A 1 131 ? 2.556 16.446 -24.808 1.00 93.12 131 ARG A O 1
ATOM 1113 N N . ASN A 1 132 ? 4.493 15.316 -24.774 1.00 95.06 132 ASN A N 1
ATOM 1114 C CA . ASN A 1 132 ? 4.587 15.168 -23.320 1.00 95.06 132 ASN A CA 1
ATOM 1115 C C . ASN A 1 132 ? 5.909 15.758 -22.811 1.00 95.06 132 ASN A C 1
ATOM 1117 O O . ASN A 1 132 ? 6.863 15.036 -22.503 1.00 95.06 132 ASN A O 1
ATOM 1121 N N . THR A 1 133 ? 5.960 17.084 -22.703 1.00 92.00 133 THR A N 1
ATOM 1122 C CA . THR A 1 133 ? 7.176 17.834 -22.346 1.00 92.00 133 THR A CA 1
ATOM 1123 C C . THR A 1 133 ? 7.720 17.480 -20.957 1.00 92.00 133 THR A C 1
ATOM 1125 O O . THR A 1 133 ? 8.936 17.447 -20.764 1.00 92.00 133 THR A O 1
ATOM 1128 N N . HIS A 1 134 ? 6.854 17.116 -20.005 1.00 90.69 134 HIS A N 1
ATOM 1129 C CA . HIS A 1 134 ? 7.247 16.725 -18.644 1.00 90.69 134 HIS A CA 1
ATOM 1130 C C . HIS A 1 134 ? 8.115 15.448 -18.610 1.00 90.69 134 HIS A C 1
ATOM 1132 O O . HIS A 1 134 ? 9.018 15.306 -17.783 1.00 90.69 134 HIS A O 1
ATOM 1138 N N . LEU A 1 135 ? 7.921 14.533 -19.569 1.00 90.94 135 LEU A N 1
ATOM 1139 C CA . LEU A 1 135 ? 8.711 13.299 -19.674 1.00 90.94 135 LEU A CA 1
ATOM 1140 C C . LEU A 1 135 ? 10.159 13.563 -20.112 1.00 90.94 135 LEU A C 1
ATOM 1142 O O . LEU A 1 135 ? 11.036 12.731 -19.875 1.00 90.94 135 LEU A O 1
ATOM 1146 N N . VAL A 1 136 ? 10.441 14.719 -20.724 1.00 90.31 136 VAL A N 1
ATOM 1147 C CA . VAL A 1 136 ? 11.794 15.086 -21.166 1.00 90.31 136 VAL A CA 1
ATOM 1148 C C . VAL A 1 136 ? 12.729 15.243 -19.968 1.00 90.31 136 VAL A C 1
ATOM 1150 O O . VAL A 1 136 ? 13.861 14.759 -20.008 1.00 90.31 136 VAL A O 1
ATOM 1153 N N . GLN A 1 137 ? 12.264 15.894 -18.900 1.00 87.31 137 GLN A N 1
ATOM 1154 C CA . GLN A 1 137 ? 13.055 16.113 -17.688 1.00 87.31 137 GLN A CA 1
ATOM 1155 C C . GLN A 1 137 ? 13.298 14.796 -16.942 1.00 87.31 137 GLN A C 1
ATOM 1157 O O . GLN A 1 137 ? 14.445 14.468 -16.635 1.00 87.31 137 GLN A O 1
ATOM 1162 N N . LEU A 1 138 ? 12.244 13.995 -16.756 1.00 88.69 138 LEU A N 1
ATOM 1163 C CA . LEU A 1 138 ? 12.331 12.680 -16.112 1.00 88.69 138 LEU A CA 1
ATOM 1164 C C . LEU A 1 138 ? 13.281 11.740 -16.858 1.00 88.69 138 LEU A C 1
ATOM 1166 O O . LEU A 1 138 ? 14.118 11.082 -16.243 1.00 88.69 138 LEU A O 1
ATOM 1170 N N . ARG A 1 139 ? 13.221 11.727 -18.194 1.00 88.88 139 ARG A N 1
ATOM 1171 C CA . ARG A 1 139 ? 14.115 10.909 -19.016 1.00 88.88 139 ARG A CA 1
ATOM 1172 C C . ARG A 1 139 ? 15.573 11.349 -18.897 1.00 88.88 139 ARG A C 1
ATOM 1174 O O . ARG A 1 139 ? 16.445 10.491 -18.808 1.00 88.88 139 ARG A O 1
ATOM 1181 N N . LYS A 1 140 ? 15.859 12.657 -18.900 1.00 88.50 140 LYS A N 1
ATOM 1182 C CA . LYS A 1 140 ? 17.230 13.169 -18.708 1.00 88.50 140 LYS A CA 1
ATOM 1183 C C . LYS A 1 140 ? 17.797 12.721 -17.360 1.00 88.50 140 LYS A C 1
ATOM 1185 O O . LYS A 1 140 ? 18.921 12.231 -17.318 1.00 88.50 140 LYS A O 1
ATOM 1190 N N . TYR A 1 141 ? 16.997 12.828 -16.299 1.00 88.00 141 TYR A N 1
ATOM 1191 C CA . TYR A 1 141 ? 17.371 12.383 -14.958 1.00 88.00 141 TYR A CA 1
ATOM 1192 C C . TYR A 1 141 ? 17.608 10.865 -14.892 1.00 88.00 141 TYR A C 1
ATOM 1194 O O . TYR A 1 141 ? 18.646 10.423 -14.410 1.00 88.00 141 TYR A O 1
ATOM 1202 N N . GLN A 1 142 ? 16.703 10.056 -15.451 1.00 88.38 142 GLN A N 1
ATOM 1203 C CA . GLN A 1 142 ? 16.862 8.599 -15.483 1.00 88.38 142 GLN A CA 1
ATOM 1204 C C . GLN A 1 142 ? 18.091 8.156 -16.280 1.00 88.38 142 GLN A C 1
ATOM 1206 O O . GLN A 1 142 ? 18.820 7.278 -15.834 1.00 88.38 142 GLN A O 1
ATOM 1211 N N . VAL A 1 143 ? 18.351 8.762 -17.442 1.00 87.56 143 VAL A N 1
ATOM 1212 C CA . VAL A 1 143 ? 19.543 8.440 -18.240 1.00 87.56 143 VAL A CA 1
ATOM 1213 C C . VAL A 1 143 ? 20.814 8.797 -17.472 1.00 87.56 143 VAL A C 1
ATOM 1215 O O . VAL A 1 143 ? 21.742 7.996 -17.466 1.00 87.56 143 VAL A O 1
ATOM 1218 N N . LEU A 1 144 ? 20.852 9.946 -16.792 1.00 88.62 144 LEU A N 1
ATOM 1219 C CA . LEU A 1 144 ? 21.983 10.326 -15.944 1.00 88.62 144 LEU A CA 1
ATOM 1220 C C . LEU A 1 144 ? 22.206 9.311 -14.812 1.00 88.62 144 LEU A C 1
ATOM 1222 O O . LEU A 1 144 ? 23.325 8.843 -14.631 1.00 88.62 144 LEU A O 1
ATOM 1226 N N . ASN A 1 145 ? 21.143 8.920 -14.106 1.00 86.69 145 ASN A N 1
ATOM 1227 C CA . ASN A 1 145 ? 21.226 7.929 -13.032 1.00 86.69 145 ASN A CA 1
ATOM 1228 C C . ASN A 1 145 ? 21.697 6.560 -13.529 1.00 86.69 145 ASN A C 1
ATOM 1230 O O . ASN A 1 145 ? 22.507 5.918 -12.870 1.00 86.69 145 ASN A O 1
ATOM 1234 N N . LEU A 1 146 ? 21.227 6.116 -14.696 1.00 85.06 146 LEU A N 1
ATOM 1235 C CA . LEU A 1 146 ? 21.683 4.860 -15.292 1.00 85.06 146 LEU A CA 1
ATOM 1236 C C . LEU A 1 146 ? 23.169 4.917 -15.666 1.00 85.06 146 LEU A C 1
ATOM 1238 O O . LEU A 1 146 ? 23.869 3.929 -15.482 1.00 85.06 146 LEU A O 1
ATOM 1242 N N . GLN A 1 147 ? 23.663 6.058 -16.155 1.00 83.44 147 GLN A N 1
ATOM 1243 C CA . GLN A 1 147 ? 25.087 6.244 -16.460 1.00 83.44 147 GLN A CA 1
ATOM 1244 C C . GLN A 1 147 ? 25.945 6.255 -15.190 1.00 83.44 147 GLN A C 1
ATOM 1246 O O . GLN A 1 147 ? 27.001 5.632 -15.167 1.00 83.44 147 GLN A O 1
ATOM 1251 N N . LEU A 1 148 ? 25.481 6.917 -14.125 1.00 81.56 148 LEU A N 1
ATOM 1252 C CA . LEU A 1 148 ? 26.164 6.931 -12.829 1.00 81.56 148 LEU A CA 1
ATOM 1253 C C . LEU A 1 148 ? 26.195 5.536 -12.196 1.00 81.56 148 LEU A C 1
ATOM 1255 O O . LEU A 1 148 ? 27.264 5.072 -11.822 1.00 81.56 148 LEU A O 1
ATOM 1259 N N . SER A 1 149 ? 25.068 4.822 -12.175 1.00 80.56 149 SER A N 1
ATOM 1260 C CA . SER A 1 149 ? 24.992 3.450 -11.656 1.00 80.56 149 SER A CA 1
ATOM 1261 C C . SER A 1 149 ? 25.826 2.464 -12.487 1.00 80.56 149 SER A C 1
ATOM 1263 O O . SER A 1 149 ? 26.515 1.602 -11.939 1.00 80.56 149 SER A O 1
ATOM 1265 N N . ALA A 1 150 ? 25.847 2.615 -13.817 1.00 78.44 150 ALA A N 1
ATOM 1266 C CA . ALA A 1 150 ? 26.733 1.837 -14.680 1.00 78.44 150 ALA A CA 1
ATOM 1267 C C . ALA A 1 150 ? 28.213 2.137 -14.389 1.00 78.44 150 ALA A C 1
ATOM 1269 O O . ALA A 1 150 ? 29.018 1.214 -14.321 1.00 78.44 150 ALA A O 1
ATOM 1270 N N . ALA A 1 151 ? 28.573 3.402 -14.162 1.00 77.38 151 ALA A N 1
ATOM 1271 C CA . ALA A 1 151 ? 29.931 3.781 -13.787 1.00 77.38 151 ALA A CA 1
ATOM 1272 C C . ALA A 1 151 ? 30.324 3.245 -12.400 1.00 77.38 151 ALA A C 1
ATOM 1274 O O . ALA A 1 151 ? 31.436 2.758 -12.236 1.00 77.38 151 ALA A O 1
ATOM 1275 N N . GLU A 1 152 ? 29.421 3.273 -11.419 1.00 79.38 152 GLU A N 1
ATOM 1276 C CA . GLU A 1 152 ? 29.640 2.707 -10.081 1.00 79.38 152 GLU A CA 1
ATOM 1277 C C . GLU A 1 152 ? 29.832 1.189 -10.128 1.00 79.38 152 GLU A C 1
ATOM 1279 O O . GLU A 1 152 ? 30.820 0.686 -9.599 1.00 79.38 152 GLU A O 1
ATOM 1284 N N . SER A 1 153 ? 28.959 0.462 -10.832 1.00 76.75 153 SER A N 1
ATOM 1285 C CA . SER A 1 153 ? 29.097 -0.992 -11.012 1.00 76.75 153 SER A CA 1
ATOM 1286 C C . SER A 1 153 ? 30.362 -1.376 -11.788 1.00 76.75 153 SER A C 1
ATOM 1288 O O . SER A 1 153 ? 31.009 -2.377 -11.482 1.00 76.75 153 SER A O 1
ATOM 1290 N N . PHE A 1 154 ? 30.767 -0.558 -12.763 1.00 76.00 154 PHE A N 1
ATOM 1291 C CA . PHE A 1 154 ? 32.023 -0.739 -13.483 1.00 76.00 154 PHE A CA 1
ATOM 1292 C C . PHE A 1 154 ? 33.240 -0.460 -12.593 1.00 76.00 154 PHE A C 1
ATOM 1294 O O . PHE A 1 154 ? 34.218 -1.200 -12.657 1.00 76.00 154 PHE A O 1
ATOM 1301 N N . ASN A 1 155 ? 33.178 0.551 -11.725 1.00 76.50 155 ASN A N 1
ATOM 1302 C CA . ASN A 1 155 ? 34.225 0.824 -10.741 1.00 76.50 155 ASN A CA 1
ATOM 1303 C C . ASN A 1 155 ? 34.333 -0.306 -9.707 1.00 76.50 155 ASN A C 1
ATOM 1305 O O . ASN A 1 155 ? 35.439 -0.736 -9.399 1.00 76.50 155 ASN A O 1
ATOM 1309 N N . GLU A 1 156 ? 33.211 -0.850 -9.231 1.00 80.50 156 GLU A N 1
ATOM 1310 C CA . GLU A 1 156 ? 33.193 -2.027 -8.352 1.00 80.50 156 GLU A CA 1
ATOM 1311 C C . GLU A 1 156 ? 33.795 -3.259 -9.051 1.00 80.50 156 GLU A C 1
ATOM 1313 O O . GLU A 1 156 ? 34.571 -4.011 -8.456 1.00 80.50 156 GLU A O 1
ATOM 1318 N N . PHE A 1 157 ? 33.496 -3.448 -10.340 1.00 79.00 157 PHE A N 1
ATOM 1319 C CA . PHE A 1 157 ? 34.114 -4.488 -11.159 1.00 79.00 157 PHE A CA 1
ATOM 1320 C C . PHE A 1 157 ? 35.624 -4.274 -11.336 1.00 79.00 157 PHE A C 1
ATOM 1322 O O . PHE A 1 157 ? 36.384 -5.240 -11.240 1.00 79.00 157 PHE A O 1
ATOM 1329 N N . LEU A 1 158 ? 36.077 -3.038 -11.575 1.00 73.50 158 LEU A N 1
ATOM 1330 C CA . LEU A 1 158 ? 37.498 -2.713 -11.687 1.00 73.50 158 LEU A CA 1
ATOM 1331 C C . LEU A 1 158 ? 38.231 -2.949 -10.370 1.00 73.50 158 LEU A C 1
ATOM 1333 O O . LEU A 1 158 ? 39.254 -3.618 -10.391 1.00 73.50 158 LEU A O 1
ATOM 1337 N N . GLU A 1 159 ? 37.704 -2.497 -9.235 1.00 74.06 159 GLU A N 1
ATOM 1338 C CA . GLU A 1 159 ? 38.285 -2.779 -7.917 1.00 74.06 159 GLU A CA 1
ATOM 1339 C C . GLU A 1 159 ? 38.407 -4.294 -7.695 1.00 74.06 159 GLU A C 1
ATOM 1341 O O . GLU A 1 159 ? 39.482 -4.797 -7.383 1.00 74.06 159 GLU A O 1
ATOM 1346 N N . ARG A 1 160 ? 37.356 -5.071 -7.982 1.00 71.06 160 ARG A N 1
ATOM 1347 C CA . ARG A 1 160 ? 37.398 -6.536 -7.829 1.00 71.06 160 ARG A CA 1
ATOM 1348 C C . ARG A 1 160 ? 38.335 -7.246 -8.810 1.00 71.06 160 ARG A C 1
ATOM 1350 O O . ARG A 1 160 ? 38.919 -8.269 -8.458 1.00 71.06 160 ARG A O 1
ATOM 1357 N N . THR A 1 161 ? 38.479 -6.746 -10.035 1.00 69.06 161 THR A N 1
ATOM 1358 C CA . THR A 1 161 ? 39.248 -7.418 -11.100 1.00 69.06 161 THR A CA 1
ATOM 1359 C C . THR A 1 161 ? 40.712 -6.980 -11.119 1.00 69.06 161 THR A C 1
ATOM 1361 O O . THR A 1 161 ? 41.602 -7.800 -11.331 1.00 69.06 161 THR A O 1
ATOM 1364 N N . VAL A 1 162 ? 40.987 -5.699 -10.875 1.00 62.72 162 VAL A N 1
ATOM 1365 C CA . VAL A 1 162 ? 42.337 -5.121 -10.850 1.00 62.72 162 VAL A CA 1
ATOM 1366 C C . VAL A 1 162 ? 43.049 -5.481 -9.546 1.00 62.72 162 VAL A C 1
ATOM 1368 O O . VAL A 1 162 ? 44.208 -5.888 -9.607 1.00 62.72 162 VAL A O 1
ATOM 1371 N N . PHE A 1 163 ? 42.371 -5.443 -8.392 1.00 56.84 163 PHE A N 1
ATOM 1372 C CA . PHE A 1 163 ? 42.978 -5.802 -7.102 1.00 56.84 163 PHE A CA 1
ATOM 1373 C C . PHE A 1 163 ? 43.407 -7.278 -7.052 1.00 56.84 163 PHE A C 1
ATOM 1375 O O . PHE A 1 163 ? 44.493 -7.591 -6.573 1.00 56.84 163 PHE A O 1
ATOM 1382 N N . ASN A 1 164 ? 42.623 -8.177 -7.659 1.00 55.97 164 ASN A N 1
ATOM 1383 C CA . ASN A 1 164 ? 42.984 -9.594 -7.788 1.00 55.97 164 ASN A CA 1
ATOM 1384 C C . ASN A 1 164 ? 44.085 -9.861 -8.829 1.00 55.97 164 ASN A C 1
ATOM 1386 O O . ASN A 1 164 ? 44.750 -10.892 -8.767 1.00 55.97 164 ASN A O 1
ATOM 1390 N N . ARG A 1 165 ? 44.296 -8.955 -9.794 1.00 52.16 165 ARG A N 1
ATOM 1391 C CA . ARG A 1 165 ? 45.311 -9.120 -10.848 1.00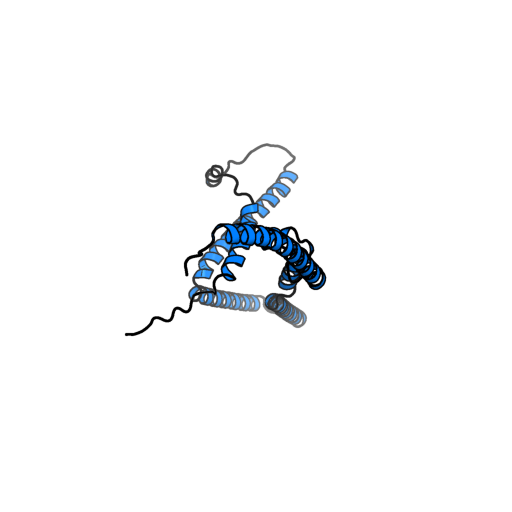 52.16 165 ARG A CA 1
ATOM 1392 C C . ARG A 1 165 ? 46.657 -8.478 -10.506 1.00 52.16 165 ARG A C 1
ATOM 1394 O O . ARG A 1 165 ? 47.669 -8.888 -11.063 1.00 52.16 165 ARG A O 1
ATOM 1401 N N . PHE A 1 166 ? 46.682 -7.505 -9.596 1.00 49.59 166 PHE A N 1
ATOM 1402 C CA . PHE A 1 166 ? 47.880 -6.740 -9.232 1.00 49.59 166 PHE A CA 1
ATOM 1403 C C . PHE A 1 166 ? 48.369 -6.978 -7.796 1.00 49.59 166 PHE A C 1
ATOM 1405 O O . PHE A 1 166 ? 49.060 -6.135 -7.225 1.00 49.59 166 PHE A O 1
ATOM 1412 N N . GLN A 1 167 ? 48.144 -8.169 -7.231 1.00 49.78 167 GLN A N 1
ATOM 1413 C CA . GLN A 1 167 ? 48.909 -8.637 -6.067 1.00 49.78 167 GLN A CA 1
ATOM 1414 C C . GLN A 1 167 ? 50.305 -9.148 -6.482 1.00 49.78 167 GLN A C 1
ATOM 1416 O O . GLN A 1 167 ? 50.739 -10.246 -6.148 1.00 49.78 167 GLN A O 1
ATOM 1421 N N . SER A 1 168 ? 51.021 -8.334 -7.254 1.00 42.66 168 SER A N 1
ATOM 1422 C CA . SER A 1 168 ? 52.472 -8.382 -7.412 1.00 42.66 168 SER A CA 1
ATOM 1423 C C . SER A 1 168 ? 52.932 -6.972 -7.769 1.00 42.66 168 SER A C 1
ATOM 1425 O O . SER A 1 168 ? 52.846 -6.528 -8.910 1.00 42.66 168 SER A O 1
ATOM 1427 N N . SER A 1 169 ? 53.380 -6.268 -6.727 1.00 41.94 169 SER A N 1
ATOM 1428 C CA . SER A 1 169 ? 54.198 -5.050 -6.745 1.00 41.94 169 SER A CA 1
ATOM 1429 C C . SER A 1 169 ? 53.651 -3.811 -7.476 1.00 41.94 169 SER A C 1
ATOM 1431 O O . SER A 1 169 ? 53.898 -3.600 -8.660 1.00 41.94 169 SER A O 1
ATOM 1433 N N . THR A 1 170 ? 53.087 -2.886 -6.695 1.00 40.44 170 THR A N 1
ATOM 1434 C CA . THR A 1 170 ? 53.615 -1.521 -6.434 1.00 40.44 170 THR A CA 1
ATOM 1435 C C . THR A 1 170 ? 52.481 -0.497 -6.348 1.00 40.44 170 THR A C 1
ATOM 1437 O O . THR A 1 170 ? 51.697 -0.297 -7.268 1.00 40.44 170 THR A O 1
ATOM 1440 N N . LEU A 1 171 ? 52.431 0.161 -5.194 1.00 47.81 171 LEU A N 1
ATOM 1441 C CA . LEU A 1 171 ? 51.518 1.218 -4.792 1.00 47.81 171 LEU A CA 1
ATOM 1442 C C . LEU A 1 171 ? 51.661 2.463 -5.689 1.00 47.81 171 LEU A C 1
ATOM 1444 O O . LEU A 1 171 ? 52.589 3.246 -5.505 1.00 47.81 171 LEU A O 1
ATOM 1448 N N . THR A 1 172 ? 50.721 2.704 -6.605 1.00 42.41 172 THR A N 1
ATOM 1449 C CA . THR A 1 172 ? 50.495 4.043 -7.175 1.00 42.41 172 THR A CA 1
ATOM 1450 C C . THR A 1 172 ? 49.009 4.384 -7.145 1.00 42.41 172 THR A C 1
ATOM 1452 O O . THR A 1 172 ? 48.192 3.970 -7.962 1.00 42.41 172 THR A O 1
ATOM 1455 N N . ARG A 1 173 ? 48.656 5.169 -6.127 1.00 36.50 173 ARG A N 1
ATOM 1456 C CA . ARG A 1 173 ? 47.373 5.852 -5.990 1.00 36.50 173 ARG A CA 1
ATOM 1457 C C . ARG A 1 173 ? 47.252 6.862 -7.135 1.00 36.50 173 ARG A C 1
ATOM 1459 O O . ARG A 1 173 ? 47.948 7.875 -7.126 1.00 36.50 173 ARG A O 1
ATOM 1466 N N . PHE A 1 174 ? 46.401 6.594 -8.122 1.00 39.12 174 PHE A N 1
ATOM 1467 C CA . PHE A 1 174 ? 46.088 7.583 -9.154 1.00 39.12 174 PHE A CA 1
ATOM 1468 C C . PHE A 1 174 ? 45.350 8.782 -8.531 1.00 39.12 174 PHE A C 1
ATOM 1470 O O . PHE A 1 174 ? 44.521 8.597 -7.634 1.00 39.12 174 PHE A O 1
ATOM 1477 N N . PRO A 1 175 ? 45.648 10.022 -8.958 1.00 41.28 175 PRO A N 1
ATOM 1478 C CA . PRO A 1 175 ? 45.029 11.203 -8.380 1.00 41.28 175 PRO A CA 1
ATOM 1479 C C . PRO A 1 175 ? 43.555 11.296 -8.786 1.00 41.28 175 PRO A C 1
ATOM 1481 O O . PRO A 1 175 ? 43.201 11.187 -9.960 1.00 41.28 175 PRO A O 1
ATOM 1484 N N . PHE A 1 176 ? 42.709 11.548 -7.787 1.00 40.84 176 PHE A N 1
ATOM 1485 C CA . PHE A 1 176 ? 41.311 11.934 -7.948 1.00 40.84 176 PHE A CA 1
ATOM 1486 C C . PHE A 1 176 ? 41.184 13.067 -8.977 1.00 40.84 176 PHE A C 1
ATOM 1488 O O . PHE A 1 176 ? 41.844 14.105 -8.867 1.00 40.84 176 PHE A O 1
ATOM 1495 N N . THR A 1 177 ? 40.309 12.897 -9.968 1.00 50.06 177 THR A N 1
ATOM 1496 C CA . THR A 1 177 ? 39.945 13.991 -10.869 1.00 50.06 177 THR A CA 1
ATOM 1497 C C . THR A 1 177 ? 39.163 15.049 -10.082 1.00 50.06 177 THR A C 1
ATOM 1499 O O . THR A 1 177 ? 38.326 14.742 -9.230 1.00 50.06 177 THR A O 1
ATOM 1502 N N . LYS A 1 178 ? 39.442 16.330 -10.360 1.00 44.19 178 LYS A N 1
ATOM 1503 C CA . LYS A 1 178 ? 38.944 17.502 -9.610 1.00 44.19 178 LYS A CA 1
ATOM 1504 C C . LYS A 1 178 ? 37.412 17.603 -9.481 1.00 44.19 178 LYS A C 1
ATOM 1506 O O . LYS A 1 178 ? 36.941 18.397 -8.676 1.00 44.19 178 LYS A O 1
ATOM 1511 N N . SER A 1 179 ? 36.638 16.797 -10.212 1.00 45.00 179 SER A N 1
ATOM 1512 C CA . SER A 1 179 ? 35.172 16.777 -10.124 1.00 45.00 179 SER A CA 1
ATOM 1513 C C . SER A 1 179 ? 34.629 16.075 -8.872 1.00 45.00 179 SER A C 1
ATOM 1515 O O . SER A 1 179 ? 33.470 16.293 -8.535 1.00 45.00 179 SER A O 1
ATOM 1517 N N . GLN A 1 180 ? 35.424 15.245 -8.183 1.00 41.69 180 GLN A N 1
ATOM 1518 C CA . GLN A 1 180 ? 34.991 14.574 -6.946 1.00 41.69 180 GLN A CA 1
ATOM 1519 C C . GLN A 1 180 ? 35.323 15.361 -5.664 1.00 41.69 180 GLN A C 1
ATOM 1521 O O . GLN A 1 180 ? 34.711 15.120 -4.626 1.00 41.69 180 GLN A O 1
ATOM 1526 N N . ALA A 1 181 ? 36.229 16.347 -5.717 1.00 39.56 181 ALA A N 1
ATOM 1527 C CA . ALA A 1 181 ? 36.615 17.132 -4.538 1.00 39.56 181 ALA A CA 1
ATOM 1528 C C . ALA A 1 181 ? 35.541 18.147 -4.098 1.00 39.56 181 ALA A C 1
ATOM 1530 O O . ALA A 1 181 ? 35.495 18.540 -2.935 1.00 39.56 181 ALA A O 1
ATOM 1531 N N . THR A 1 182 ? 34.650 18.560 -5.002 1.00 41.22 182 THR A N 1
ATOM 1532 C CA . THR A 1 182 ? 33.578 19.520 -4.695 1.00 41.22 182 THR A CA 1
ATOM 1533 C C . THR A 1 182 ? 32.308 18.879 -4.135 1.00 41.22 182 THR A C 1
ATOM 1535 O O . THR A 1 182 ? 31.474 19.608 -3.607 1.00 41.22 182 THR A O 1
ATOM 1538 N N . LEU A 1 183 ? 32.171 17.546 -4.160 1.00 40.81 183 LEU A N 1
ATOM 1539 C CA . LEU A 1 183 ? 30.988 16.849 -3.632 1.00 40.81 183 LEU A CA 1
ATOM 1540 C C . LEU A 1 183 ? 31.229 16.099 -2.310 1.00 40.81 183 LEU A C 1
ATOM 1542 O O . LEU A 1 183 ? 30.348 15.386 -1.851 1.00 40.81 183 LEU A O 1
ATOM 1546 N N . GLN A 1 184 ? 32.396 16.254 -1.676 1.00 39.50 184 GLN A N 1
ATOM 1547 C CA . GLN A 1 184 ? 32.629 15.752 -0.310 1.00 39.50 184 GLN A CA 1
ATOM 1548 C C . GLN A 1 184 ? 32.415 16.812 0.783 1.00 39.50 184 GLN A C 1
ATOM 1550 O O . GLN A 1 184 ? 32.526 16.498 1.964 1.00 39.50 184 GLN A O 1
ATOM 1555 N N . ARG A 1 185 ? 32.077 18.064 0.429 1.00 37.16 185 ARG A N 1
ATOM 1556 C CA . ARG A 1 185 ? 31.852 19.144 1.414 1.00 37.16 185 ARG A CA 1
ATOM 1557 C C . ARG A 1 185 ? 30.382 19.433 1.743 1.00 37.16 185 ARG A C 1
ATOM 1559 O O . ARG A 1 185 ? 30.118 20.273 2.595 1.00 37.16 185 ARG A O 1
ATOM 1566 N N . GLY A 1 186 ? 29.433 18.747 1.109 1.00 33.34 186 GLY A N 1
ATOM 1567 C CA . GLY A 1 186 ? 28.007 18.808 1.443 1.00 33.34 186 GLY A CA 1
ATOM 1568 C C . GLY A 1 186 ? 27.551 17.427 1.886 1.00 33.34 186 GLY A C 1
ATOM 1569 O O . GLY A 1 186 ? 27.565 16.505 1.082 1.00 33.34 186 GLY A O 1
ATOM 1570 N N . GLY A 1 187 ? 27.261 17.288 3.177 1.00 35.00 187 GLY A N 1
ATOM 1571 C CA . GLY A 1 187 ? 27.177 16.021 3.893 1.00 35.00 187 GLY A CA 1
ATOM 1572 C C . GLY A 1 187 ? 26.191 14.977 3.365 1.00 35.00 187 GLY A C 1
ATOM 1573 O O . GLY A 1 187 ? 25.211 15.278 2.690 1.00 35.00 187 GLY A O 1
ATOM 1574 N N . ILE A 1 188 ? 26.520 13.740 3.747 1.00 41.84 188 ILE A N 1
ATOM 1575 C CA . ILE A 1 188 ? 25.669 12.564 3.975 1.00 41.84 188 ILE A CA 1
ATOM 1576 C C . ILE A 1 188 ? 24.183 12.843 3.704 1.00 41.84 188 ILE A C 1
ATOM 1578 O O . ILE A 1 188 ? 23.463 13.371 4.549 1.00 41.84 188 ILE A O 1
ATOM 1582 N N . VAL A 1 189 ? 23.725 12.462 2.513 1.00 43.72 189 VAL A N 1
ATOM 1583 C CA . VAL A 1 189 ? 22.299 12.289 2.240 1.00 43.72 189 VAL A CA 1
ATOM 1584 C C . VAL A 1 189 ? 21.984 10.832 2.541 1.00 43.72 189 VAL A C 1
ATOM 1586 O O . VAL A 1 189 ? 22.276 9.941 1.747 1.00 43.72 189 VAL A O 1
ATOM 1589 N N . ASP A 1 190 ? 21.427 10.607 3.728 1.00 37.94 190 ASP A N 1
ATOM 1590 C CA . ASP A 1 190 ? 20.947 9.310 4.188 1.00 37.94 190 ASP A CA 1
ATOM 1591 C C . ASP A 1 190 ? 20.010 8.669 3.155 1.00 37.94 190 ASP A C 1
ATOM 1593 O O . ASP A 1 190 ? 18.974 9.241 2.786 1.00 37.94 190 ASP A O 1
ATOM 1597 N N . SER A 1 191 ? 20.313 7.425 2.774 1.00 42.56 191 SER A N 1
ATOM 1598 C CA . SER A 1 191 ? 19.492 6.553 1.915 1.00 42.56 191 SER A CA 1
ATOM 1599 C C . SER A 1 191 ? 18.042 6.379 2.406 1.00 42.56 191 SER A C 1
ATOM 1601 O O . SER A 1 191 ? 17.167 5.966 1.647 1.00 42.56 191 SER A O 1
ATOM 1603 N N . ASN A 1 192 ? 17.745 6.772 3.648 1.00 41.94 192 ASN A N 1
ATOM 1604 C CA . ASN A 1 192 ? 16.400 6.801 4.226 1.00 41.94 192 ASN A CA 1
ATOM 1605 C C . ASN A 1 192 ? 15.507 7.945 3.696 1.00 41.94 192 ASN A C 1
ATOM 1607 O O . ASN A 1 192 ? 14.287 7.909 3.871 1.00 41.94 192 ASN A O 1
ATOM 1611 N N . THR A 1 193 ? 16.075 8.946 3.017 1.00 45.03 193 THR A N 1
ATOM 1612 C CA . THR A 1 193 ? 15.324 10.098 2.479 1.00 45.03 193 THR A CA 1
ATOM 1613 C C . THR A 1 193 ? 14.646 9.769 1.145 1.00 45.03 193 THR A C 1
ATOM 1615 O O . THR A 1 193 ? 13.538 10.229 0.869 1.00 45.03 193 THR A O 1
ATOM 1618 N N . ILE A 1 194 ? 15.258 8.895 0.340 1.00 46.09 194 ILE A N 1
ATOM 1619 C CA . ILE A 1 194 ? 14.741 8.500 -0.981 1.00 46.09 194 ILE A CA 1
ATOM 1620 C C . ILE A 1 194 ? 13.466 7.650 -0.836 1.00 46.09 194 ILE A C 1
ATOM 1622 O O . ILE A 1 194 ? 12.505 7.839 -1.582 1.00 46.09 194 ILE A O 1
ATOM 1626 N N . ILE A 1 195 ? 13.401 6.798 0.193 1.00 46.22 195 ILE A N 1
ATOM 1627 C CA . ILE A 1 195 ? 12.220 5.968 0.483 1.00 46.22 195 ILE A CA 1
ATOM 1628 C C . ILE A 1 195 ? 11.066 6.819 1.052 1.00 46.22 195 ILE A C 1
ATOM 1630 O O . ILE A 1 195 ? 9.900 6.579 0.736 1.00 46.22 195 ILE A O 1
ATOM 1634 N N . ARG A 1 196 ? 11.359 7.875 1.831 1.00 43.00 196 ARG A N 1
ATOM 1635 C CA . ARG A 1 196 ? 10.324 8.805 2.329 1.00 43.00 196 ARG A CA 1
ATOM 1636 C C . ARG A 1 196 ? 9.693 9.644 1.214 1.00 43.00 196 ARG A C 1
ATOM 1638 O O . ARG A 1 196 ? 8.482 9.859 1.243 1.00 43.00 196 ARG A O 1
ATOM 1645 N N . ASN A 1 197 ? 10.466 10.045 0.206 1.00 41.41 197 ASN A N 1
ATOM 1646 C CA . ASN A 1 197 ? 9.962 10.876 -0.893 1.00 41.41 197 ASN A CA 1
ATOM 1647 C C . ASN A 1 197 ? 9.069 10.111 -1.885 1.00 41.41 197 ASN A C 1
ATOM 1649 O O . ASN A 1 197 ? 8.140 10.701 -2.434 1.00 41.41 197 ASN A O 1
ATOM 1653 N N . GLN A 1 198 ? 9.259 8.797 -2.057 1.00 45.28 198 GLN A N 1
ATOM 1654 C CA . GLN A 1 198 ? 8.302 7.978 -2.819 1.00 45.28 198 GLN A CA 1
ATOM 1655 C C . GLN A 1 198 ? 6.964 7.804 -2.086 1.00 45.28 198 GLN A C 1
ATOM 1657 O O . GLN A 1 198 ? 5.914 7.774 -2.727 1.00 45.28 198 GLN A O 1
ATOM 1662 N N . LYS A 1 199 ? 6.973 7.761 -0.746 1.00 38.41 199 LYS A N 1
ATOM 1663 C CA . LYS A 1 199 ? 5.739 7.660 0.048 1.00 38.41 199 LYS A CA 1
ATOM 1664 C C . LYS A 1 199 ? 4.937 8.971 0.045 1.00 38.41 199 LYS A C 1
ATOM 1666 O O . LYS A 1 199 ? 3.716 8.918 -0.040 1.00 38.41 199 LYS A O 1
ATOM 1671 N N . ALA A 1 200 ? 5.612 10.126 0.040 1.00 37.84 200 ALA A N 1
ATOM 1672 C CA . ALA A 1 200 ? 4.975 11.449 0.006 1.00 37.84 200 ALA A CA 1
ATOM 1673 C C . ALA A 1 200 ? 4.253 11.759 -1.324 1.00 37.84 200 ALA A C 1
ATOM 1675 O O . ALA A 1 200 ? 3.165 12.335 -1.305 1.00 37.84 200 ALA A O 1
ATOM 1676 N N . ALA A 1 201 ? 4.812 11.331 -2.464 1.00 37.03 201 ALA A N 1
ATOM 1677 C CA . ALA A 1 201 ? 4.214 11.546 -3.788 1.00 37.03 201 ALA A CA 1
ATOM 1678 C C . ALA A 1 201 ? 2.948 10.697 -4.042 1.00 37.03 201 ALA A C 1
ATOM 1680 O O . ALA A 1 201 ? 2.082 11.079 -4.830 1.00 37.03 201 ALA A O 1
ATOM 1681 N N . CYS A 1 202 ? 2.819 9.558 -3.354 1.00 37.12 202 CYS A N 1
ATOM 1682 C CA . CYS A 1 202 ? 1.632 8.702 -3.427 1.00 37.12 202 CYS A CA 1
ATOM 1683 C C . CYS A 1 202 ? 0.488 9.226 -2.532 1.00 37.12 202 CYS A C 1
ATOM 1685 O O . CYS A 1 202 ? -0.682 9.114 -2.877 1.00 37.12 202 CYS A O 1
ATOM 1687 N N . THR A 1 203 ? 0.804 9.884 -1.409 1.00 41.28 203 THR A N 1
ATOM 1688 C CA . THR A 1 203 ? -0.212 10.493 -0.530 1.00 41.28 203 THR A CA 1
ATOM 1689 C C . THR A 1 203 ? -0.767 11.828 -1.031 1.00 41.28 203 THR A C 1
ATOM 1691 O O . THR A 1 203 ? -1.902 12.154 -0.697 1.00 41.28 203 THR A O 1
ATOM 1694 N N . SER A 1 204 ? -0.031 12.596 -1.845 1.00 41.41 204 SER A N 1
ATOM 1695 C CA . SER A 1 204 ? -0.539 13.865 -2.398 1.00 41.41 204 SER A CA 1
ATOM 1696 C C . SER A 1 204 ? -1.498 13.683 -3.579 1.00 41.41 204 SER A C 1
ATOM 1698 O O . SER A 1 204 ? -2.283 14.580 -3.866 1.00 41.41 204 SER A O 1
ATOM 1700 N N . SER A 1 205 ? -1.475 12.525 -4.242 1.00 41.56 205 SER A N 1
ATOM 1701 C CA . SER A 1 205 ? -2.360 12.214 -5.374 1.00 41.56 205 SER A CA 1
ATOM 1702 C C . SER A 1 205 ? -3.721 11.639 -4.954 1.00 41.56 205 SER A C 1
ATOM 1704 O O . SER A 1 205 ? -4.649 11.658 -5.756 1.00 41.56 205 SER A O 1
ATOM 1706 N N . LEU A 1 206 ? -3.876 11.195 -3.699 1.00 41.03 206 LEU A N 1
ATOM 1707 C CA . LEU A 1 206 ? -5.149 10.694 -3.152 1.00 41.03 206 LEU A CA 1
ATOM 1708 C C . LEU A 1 206 ? -5.922 11.710 -2.290 1.00 41.03 206 LEU A C 1
ATOM 1710 O O . LEU A 1 206 ? -7.053 11.431 -1.910 1.00 41.03 206 LEU A O 1
ATOM 1714 N N . LEU A 1 207 ? -5.350 12.882 -1.994 1.00 39.09 207 LEU A N 1
ATOM 1715 C CA . LEU A 1 207 ? -5.963 13.924 -1.146 1.00 39.09 207 LEU A CA 1
ATOM 1716 C C . LEU A 1 207 ? -6.320 15.219 -1.906 1.00 39.09 207 LEU A C 1
ATOM 1718 O O . LEU A 1 207 ? -6.611 16.233 -1.284 1.00 39.09 207 LEU A O 1
ATOM 1722 N N . GLY A 1 208 ? -6.298 15.195 -3.243 1.00 35.25 208 GLY A N 1
ATOM 1723 C CA . GLY A 1 208 ? -6.528 16.373 -4.093 1.00 35.25 208 GLY A CA 1
ATOM 1724 C C . GLY A 1 208 ? -7.948 16.561 -4.641 1.00 35.25 208 GLY A C 1
ATOM 1725 O O . GLY A 1 208 ? -8.128 17.436 -5.476 1.00 35.25 208 GLY A O 1
ATOM 1726 N N . ASN A 1 209 ? -8.938 15.765 -4.217 1.00 37.56 209 ASN A N 1
ATOM 1727 C CA . ASN A 1 209 ? -10.306 15.795 -4.766 1.00 37.56 209 ASN A CA 1
ATOM 1728 C C . ASN A 1 209 ? -11.384 16.121 -3.714 1.00 37.56 209 ASN A C 1
ATOM 1730 O O . ASN A 1 209 ? -12.415 15.461 -3.662 1.00 37.56 209 ASN A O 1
ATOM 1734 N N . GLU A 1 210 ? -11.174 17.153 -2.901 1.00 39.06 210 GLU A N 1
ATOM 1735 C CA . GLU A 1 210 ? -12.283 17.854 -2.237 1.00 39.06 210 GLU A CA 1
ATOM 1736 C C . GLU A 1 210 ? -12.081 19.362 -2.412 1.00 39.06 210 GLU A C 1
ATOM 1738 O O . GLU A 1 210 ? -11.603 20.058 -1.519 1.00 39.06 210 GLU A O 1
ATOM 1743 N N . GLU A 1 211 ? -12.400 19.859 -3.611 1.00 39.59 211 GLU A N 1
ATOM 1744 C CA . GLU A 1 211 ? -12.557 21.289 -3.858 1.00 39.59 211 GLU A CA 1
ATOM 1745 C C . GLU A 1 211 ? -14.053 21.628 -3.847 1.00 39.59 211 GLU A C 1
ATOM 1747 O O . GLU A 1 211 ? -14.874 21.044 -4.556 1.00 39.59 211 GLU A O 1
ATOM 1752 N N . HIS A 1 212 ? -14.361 22.530 -2.926 1.00 36.22 212 HIS A N 1
ATOM 1753 C CA . HIS A 1 212 ? -15.650 23.008 -2.461 1.00 36.22 212 HIS A CA 1
ATOM 1754 C C . HIS A 1 212 ? -16.532 23.584 -3.587 1.00 36.22 212 HIS A C 1
ATOM 1756 O O . HIS A 1 212 ? -16.144 24.525 -4.279 1.00 36.22 212 HIS A O 1
ATOM 1762 N N . ASP A 1 213 ? -17.763 23.078 -3.694 1.00 38.06 213 ASP A N 1
ATOM 1763 C CA . ASP A 1 213 ? -18.889 23.720 -4.382 1.00 38.06 213 ASP A CA 1
ATOM 1764 C C . ASP A 1 213 ? -19.378 24.907 -3.524 1.00 38.06 213 ASP A C 1
ATOM 1766 O O . ASP A 1 213 ? -20.164 24.733 -2.593 1.00 38.06 213 ASP A O 1
ATOM 1770 N N . GLU A 1 214 ? -18.869 26.119 -3.783 1.00 37.75 214 GLU A N 1
ATOM 1771 C CA . GLU A 1 214 ? -19.458 27.365 -3.271 1.00 37.75 214 GLU A CA 1
ATOM 1772 C C . GLU A 1 214 ? -20.238 28.094 -4.372 1.00 37.75 214 GLU A C 1
ATOM 1774 O O . GLU A 1 214 ? -19.726 28.858 -5.195 1.00 37.75 214 GLU A O 1
ATOM 1779 N N . ARG A 1 215 ? -21.547 27.864 -4.327 1.00 36.69 215 ARG A N 1
ATOM 1780 C CA . ARG A 1 215 ? -22.590 28.570 -5.060 1.00 36.69 215 ARG A CA 1
ATOM 1781 C C . ARG A 1 215 ? -22.704 30.014 -4.530 1.00 36.69 215 ARG A C 1
ATOM 1783 O O . ARG A 1 215 ? -23.214 30.237 -3.435 1.00 36.69 215 ARG A O 1
ATOM 1790 N N . LYS A 1 216 ? -22.251 31.008 -5.307 1.00 36.47 216 LYS A N 1
ATOM 1791 C CA . LYS A 1 216 ? -22.500 32.443 -5.046 1.00 36.47 216 LYS A CA 1
ATOM 1792 C C . LYS A 1 216 ? -23.975 32.812 -5.297 1.00 36.47 216 LYS A C 1
ATOM 1794 O O . LYS A 1 216 ? -24.516 32.392 -6.321 1.00 36.47 216 LYS A O 1
ATOM 1799 N N . PRO A 1 217 ? -24.605 33.647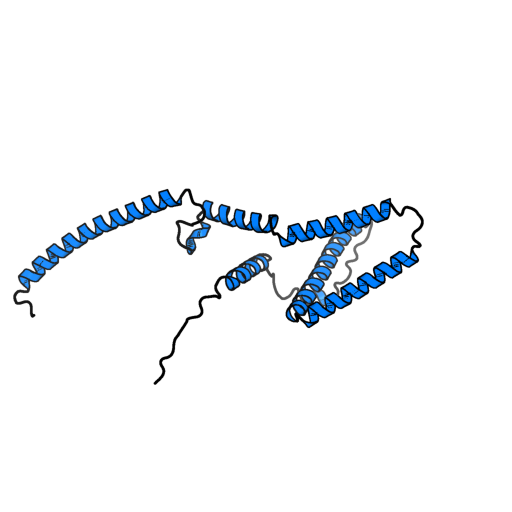 -4.450 1.00 40.69 217 PRO A N 1
ATOM 1800 C CA . PRO A 1 217 ? -25.899 34.252 -4.747 1.00 40.69 217 PRO A CA 1
ATOM 1801 C C . PRO A 1 217 ? -25.748 35.447 -5.702 1.00 40.69 217 PRO A C 1
ATOM 1803 O O . PRO A 1 217 ? -24.885 36.309 -5.523 1.00 40.69 217 PRO A O 1
ATOM 1806 N N . SER A 1 218 ? -26.598 35.478 -6.726 1.00 45.28 218 SER A N 1
ATOM 1807 C CA . SER A 1 218 ? -26.894 36.653 -7.543 1.00 45.28 218 SER A CA 1
ATOM 1808 C C . SER A 1 218 ? -27.815 37.615 -6.787 1.00 45.28 218 SER A C 1
ATOM 1810 O O . SER A 1 218 ? -28.588 37.179 -5.934 1.00 45.28 218 SER A O 1
ATOM 1812 N N . PHE A 1 219 ? -27.701 38.897 -7.139 1.00 41.41 219 PHE A N 1
ATOM 1813 C CA . PHE A 1 219 ? -28.622 39.990 -6.812 1.00 41.41 219 PHE A CA 1
ATOM 1814 C C . PHE A 1 219 ? -30.103 39.623 -6.950 1.00 41.41 219 PHE A C 1
ATOM 1816 O O . PHE A 1 219 ? -30.426 38.815 -7.854 1.00 41.41 219 PHE A O 1
#

Organism: NCBI:txid392030

InterPro domains:
  IPR026612 Receptor for retinol uptake STRA6-like [PF14752] (3-140)

pLDDT: mean 74.11, std 21.23, range [33.34, 96.75]